Protein AF-A0A3S3L266-F1 (afdb_monomer_lite)

Foldseek 3Di:
DEEEAEADPDPVVSVVVVCLLVCLCCVALVQWFPDDDDYYHADLDDDFWDQYEHEHEADQDWDKFQLAAECVSIDGNVQAPDDPPSHRHSIYTYHYPCCPVDPVSSLLSSLSSNLNVCRNNQAAALQCDCCADVNHRVDDPCSDRGDHFAHRDLQASSYDDPRHNPPSGHDPRNSVRSCVVRNTHDPPPPPPPDDDDDDDDDDD

Secondary structure (DSSP, 8-state):
-EEEEEE-SSHHHHHHHHHHHHHHHHHTTGGGBS-----EEPPSSSS--EEEEEEEEEESS-EEE-SS-GGGGEE-SGGG-SPTTSS--SEEEEEETTTTSSHHHHHHHHHHHHHHHHHHTTBPPSTT-TTSTTSS-S-----TTPBP-SS--TT-TT--SSS----SS--HHHHHHHHHHH-BPP---------------S--

Structure (mmCIF, N/CA/C/O backbone):
data_AF-A0A3S3L266-F1
#
_entry.id   AF-A0A3S3L266-F1
#
loop_
_atom_site.group_PDB
_atom_site.id
_atom_site.type_symbol
_atom_site.label_atom_id
_atom_site.label_alt_id
_atom_site.label_comp_id
_atom_site.label_asym_id
_atom_site.label_entity_id
_atom_site.label_seq_id
_atom_site.pdbx_PDB_ins_code
_atom_site.Cartn_x
_atom_site.Cartn_y
_atom_site.Cartn_z
_atom_site.occupancy
_atom_site.B_iso_or_equiv
_atom_site.auth_seq_id
_atom_site.auth_comp_id
_atom_site.auth_asym_id
_atom_site.auth_atom_id
_atom_site.pdbx_PDB_model_num
ATOM 1 N N . MET A 1 1 ? -8.384 -7.756 4.230 1.00 94.88 1 MET A N 1
ATOM 2 C CA . MET A 1 1 ? -7.553 -6.890 5.093 1.00 94.88 1 MET A CA 1
ATOM 3 C C . MET A 1 1 ? -8.332 -6.580 6.356 1.00 94.88 1 MET A C 1
ATOM 5 O O . MET A 1 1 ? -9.551 -6.730 6.349 1.00 94.88 1 MET A O 1
ATOM 9 N N . CYS A 1 2 ? -7.666 -6.202 7.442 1.00 95.12 2 CYS A N 1
ATOM 10 C CA . CYS A 1 2 ? -8.387 -5.774 8.633 1.00 95.12 2 CYS A CA 1
ATOM 11 C C . CYS A 1 2 ? -7.655 -4.685 9.418 1.00 95.12 2 CYS A C 1
ATOM 13 O O . CYS A 1 2 ? -6.429 -4.595 9.357 1.00 95.12 2 CYS A O 1
ATOM 15 N N . TRP A 1 3 ? -8.412 -3.875 10.153 1.00 94.50 3 TRP A N 1
ATOM 16 C CA . TRP A 1 3 ? -7.896 -2.808 11.003 1.00 94.50 3 TRP A CA 1
ATOM 17 C C . TRP A 1 3 ? -7.495 -3.348 12.373 1.00 94.50 3 TRP A C 1
ATOM 19 O O . TRP A 1 3 ? -8.315 -3.963 13.056 1.00 94.50 3 TRP A O 1
ATOM 29 N N . HIS A 1 4 ? -6.236 -3.147 12.764 1.00 87.00 4 HIS A N 1
ATOM 30 C CA . HIS A 1 4 ? -5.701 -3.703 14.007 1.00 87.00 4 HIS A CA 1
ATOM 31 C C . HIS A 1 4 ? -5.434 -2.638 15.077 1.00 87.00 4 HIS A C 1
ATOM 33 O O . HIS A 1 4 ? -6.150 -2.581 16.072 1.00 87.00 4 HIS A O 1
ATOM 39 N N . VAL A 1 5 ? -4.417 -1.795 14.878 1.00 82.19 5 VAL A N 1
ATOM 40 C CA . VAL A 1 5 ? -4.063 -0.698 15.792 1.00 82.19 5 VAL A CA 1
ATOM 41 C C . VAL A 1 5 ? -4.286 0.614 15.063 1.00 82.19 5 VAL A C 1
ATOM 43 O O . VAL A 1 5 ? -3.680 0.854 14.020 1.00 82.19 5 VAL A O 1
ATOM 46 N N . LEU A 1 6 ? -5.163 1.445 15.619 1.00 84.31 6 LEU A N 1
ATOM 47 C CA . LEU A 1 6 ? -5.570 2.723 15.051 1.00 84.31 6 LEU A CA 1
ATOM 48 C C . LEU A 1 6 ? -5.343 3.813 16.101 1.00 84.31 6 LEU A C 1
ATOM 50 O O . LEU A 1 6 ? -6.025 3.845 17.124 1.00 84.31 6 LEU A O 1
ATOM 54 N N . GLN A 1 7 ? -4.358 4.677 15.874 1.00 90.50 7 GLN A N 1
ATOM 55 C CA . GLN A 1 7 ? -3.952 5.717 16.823 1.00 90.50 7 GLN A CA 1
ATOM 56 C C . GLN A 1 7 ? -4.123 7.089 16.183 1.00 90.50 7 GLN A C 1
ATOM 58 O O . GLN A 1 7 ? -3.227 7.559 15.490 1.00 90.50 7 GLN A O 1
ATOM 63 N N . PHE A 1 8 ? -5.282 7.710 16.393 1.00 92.62 8 PHE A N 1
ATOM 64 C CA . PHE A 1 8 ? -5.610 9.032 15.856 1.00 92.62 8 PHE A CA 1
ATOM 65 C C . PHE A 1 8 ? -6.218 9.924 16.939 1.00 92.62 8 PHE A C 1
ATOM 67 O O . PHE A 1 8 ? -6.835 9.400 17.871 1.00 92.62 8 PHE A O 1
ATOM 74 N N . PRO A 1 9 ? -6.083 11.258 16.819 1.00 89.88 9 PRO A N 1
ATOM 75 C CA . PRO A 1 9 ? -6.581 12.192 17.825 1.00 89.88 9 PRO A CA 1
ATOM 76 C C . PRO A 1 9 ? -8.109 12.189 17.884 1.00 89.88 9 PRO A C 1
ATOM 78 O O . PRO A 1 9 ? -8.695 12.331 18.957 1.00 89.88 9 PRO A O 1
ATOM 81 N N . THR A 1 10 ? -8.759 12.016 16.729 1.00 93.12 10 THR A N 1
ATOM 82 C CA . THR A 1 10 ? -10.216 12.023 16.606 1.00 93.12 10 THR A CA 1
ATOM 83 C C . THR A 1 10 ? -10.737 10.890 15.711 1.00 93.12 10 THR A C 1
ATOM 85 O O . THR A 1 10 ? -10.057 10.467 14.770 1.00 93.12 10 THR A O 1
ATOM 88 N N . PRO A 1 11 ? -11.985 10.424 15.926 1.00 94.81 11 PRO A N 1
ATOM 89 C CA . PRO A 1 11 ? -12.630 9.465 15.027 1.00 94.81 11 PRO A CA 1
ATOM 90 C C . PRO A 1 11 ? -12.775 9.969 13.583 1.00 94.81 11 PRO A C 1
ATOM 92 O O . PRO A 1 11 ? -12.723 9.173 12.651 1.00 94.81 11 PRO A O 1
ATOM 95 N N . ALA A 1 12 ? -12.948 11.279 13.381 1.00 93.75 12 ALA A N 1
ATOM 96 C CA . ALA A 1 12 ? -13.094 11.870 12.050 1.00 93.75 12 ALA A CA 1
ATOM 97 C C . ALA A 1 12 ? -11.784 11.811 11.244 1.00 93.75 12 ALA A C 1
ATOM 99 O O . ALA A 1 12 ? -11.790 11.455 10.062 1.00 93.75 12 ALA A O 1
ATOM 100 N N . GLU A 1 13 ? -10.650 12.103 11.885 1.00 91.62 13 GLU A N 1
ATOM 101 C CA . GLU A 1 13 ? -9.334 11.955 11.255 1.00 91.62 13 GLU A CA 1
ATOM 102 C C . GLU A 1 13 ? -9.034 10.490 10.947 1.00 91.62 13 GLU A C 1
ATOM 104 O O . GLU A 1 13 ? -8.571 10.186 9.849 1.00 91.62 13 GLU A O 1
ATOM 109 N N . LEU A 1 14 ? -9.379 9.577 11.864 1.00 94.19 14 LEU A N 1
ATOM 110 C CA . LEU A 1 14 ? -9.244 8.142 11.629 1.00 94.19 14 LEU A CA 1
ATOM 111 C C . LEU A 1 14 ? -10.047 7.682 10.406 1.00 94.19 14 LEU A C 1
ATOM 113 O O . LEU A 1 14 ? -9.506 6.999 9.540 1.00 94.19 14 LEU A O 1
ATOM 117 N N . GLN A 1 15 ? -11.317 8.077 10.302 1.00 95.12 15 GLN A N 1
ATOM 118 C CA . GLN A 1 15 ? -12.158 7.723 9.154 1.00 95.12 15 GLN A CA 1
ATOM 119 C C . GLN A 1 15 ? -11.584 8.269 7.845 1.00 95.12 15 GLN A C 1
ATOM 121 O O . GLN A 1 15 ? -11.576 7.568 6.835 1.00 95.12 15 GLN A O 1
ATOM 126 N N . THR A 1 16 ? -11.050 9.492 7.865 1.00 94.19 16 THR A N 1
ATOM 127 C CA . THR A 1 16 ? -10.405 10.097 6.691 1.00 94.19 16 THR A CA 1
ATOM 128 C C . THR A 1 16 ? -9.152 9.316 6.287 1.00 94.19 16 THR A C 1
ATOM 130 O O . THR A 1 16 ? -8.953 9.034 5.106 1.00 94.19 16 THR A O 1
ATOM 133 N N . ALA A 1 17 ? -8.330 8.910 7.256 1.00 94.56 17 ALA A N 1
ATOM 134 C CA . ALA A 1 17 ? -7.140 8.097 7.024 1.00 94.56 17 ALA A CA 1
ATOM 135 C C . ALA A 1 17 ? -7.488 6.704 6.469 1.00 94.56 17 ALA A C 1
ATOM 137 O O . ALA A 1 17 ? -6.902 6.267 5.477 1.00 94.56 17 ALA A O 1
ATOM 138 N N . GLN A 1 18 ? -8.485 6.028 7.050 1.00 96.56 18 GLN A N 1
ATOM 139 C CA . GLN A 1 18 ? -8.985 4.744 6.549 1.00 96.56 18 GLN A CA 1
ATOM 140 C C . GLN A 1 18 ? -9.526 4.874 5.120 1.00 96.56 18 GLN A C 1
ATOM 142 O O . GLN A 1 18 ? -9.219 4.036 4.270 1.00 96.56 18 GLN A O 1
ATOM 147 N N . ALA A 1 19 ? -10.289 5.933 4.830 1.00 96.19 19 ALA A N 1
ATOM 148 C CA . ALA A 1 19 ? -10.813 6.204 3.495 1.00 96.19 19 ALA A CA 1
ATOM 149 C C . ALA A 1 19 ? -9.686 6.440 2.479 1.00 96.19 19 ALA A C 1
ATOM 151 O O . ALA A 1 19 ? -9.735 5.890 1.381 1.00 96.19 19 ALA A O 1
ATOM 152 N N . LEU A 1 20 ? -8.644 7.194 2.842 1.00 95.56 20 LEU A N 1
ATOM 153 C CA . LEU A 1 20 ? -7.504 7.420 1.954 1.00 95.56 20 LEU A CA 1
ATOM 154 C C . LEU A 1 20 ? -6.769 6.111 1.639 1.00 95.56 20 LEU A C 1
ATOM 156 O O . LEU A 1 20 ? -6.522 5.824 0.469 1.00 95.56 20 LEU A O 1
ATOM 160 N N . VAL A 1 21 ? -6.459 5.299 2.654 1.00 96.81 21 VAL A N 1
ATOM 161 C CA . VAL A 1 21 ? -5.753 4.016 2.477 1.00 96.81 21 VAL A CA 1
ATOM 162 C C . VAL A 1 21 ? -6.574 3.045 1.631 1.00 96.81 21 VAL A C 1
ATOM 164 O O . VAL A 1 21 ? -6.083 2.528 0.628 1.00 96.81 21 VAL A O 1
ATOM 167 N N . THR A 1 22 ? -7.841 2.830 1.995 1.00 97.56 22 THR A N 1
ATOM 168 C CA . THR A 1 22 ? -8.741 1.912 1.276 1.00 97.56 22 THR A CA 1
ATOM 169 C C . THR A 1 22 ? -8.918 2.325 -0.178 1.00 97.56 22 THR A C 1
ATOM 171 O O . THR A 1 22 ? -8.776 1.486 -1.069 1.00 97.56 22 THR A O 1
ATOM 174 N N . ARG A 1 23 ? -9.179 3.613 -0.432 1.00 96.50 23 ARG A N 1
ATOM 175 C CA . ARG A 1 23 ? -9.363 4.152 -1.778 1.00 96.50 23 ARG A CA 1
ATOM 176 C C . ARG A 1 23 ? -8.097 4.026 -2.613 1.00 96.50 23 ARG A C 1
ATOM 178 O O . ARG A 1 23 ? -8.176 3.527 -3.725 1.00 96.50 23 ARG A O 1
ATOM 185 N N . THR A 1 24 ? -6.944 4.406 -2.070 1.00 96.94 24 THR A N 1
ATOM 186 C CA . THR A 1 24 ? -5.663 4.362 -2.796 1.00 96.94 24 THR A CA 1
ATOM 187 C C . THR A 1 24 ? -5.302 2.940 -3.216 1.00 96.94 24 THR A C 1
ATOM 189 O O . THR A 1 24 ? -4.949 2.707 -4.368 1.00 96.94 24 THR A O 1
ATOM 192 N N . ILE A 1 25 ? -5.466 1.967 -2.316 1.00 97.62 25 ILE A N 1
ATOM 193 C CA . ILE A 1 25 ? -5.231 0.549 -2.620 1.00 97.62 25 ILE A CA 1
ATOM 194 C C . ILE A 1 25 ? -6.228 0.034 -3.668 1.00 97.62 25 ILE A C 1
ATOM 196 O O . ILE A 1 25 ? -5.848 -0.682 -4.598 1.00 97.62 25 ILE A O 1
ATOM 200 N N . THR A 1 26 ? -7.506 0.393 -3.514 1.00 96.25 26 THR A N 1
ATOM 201 C CA . THR A 1 26 ? -8.585 -0.101 -4.379 1.00 96.25 26 THR A CA 1
ATOM 202 C C . THR A 1 26 ? -8.494 0.480 -5.784 1.00 96.25 26 THR A C 1
ATOM 204 O O . THR A 1 26 ? -8.554 -0.270 -6.751 1.00 96.25 26 THR A O 1
ATOM 207 N N . GLU A 1 27 ? -8.342 1.798 -5.909 1.00 95.12 27 GLU A N 1
ATOM 208 C CA . GLU A 1 27 ? -8.251 2.500 -7.193 1.00 95.12 27 GLU A CA 1
ATOM 209 C C . GLU A 1 27 ? -6.892 2.288 -7.869 1.00 95.12 27 GLU A C 1
ATOM 211 O O . GLU A 1 27 ? -6.830 2.251 -9.095 1.00 95.12 27 GLU A O 1
ATOM 216 N N . GLY A 1 28 ? -5.824 2.094 -7.091 1.00 95.94 28 GLY A N 1
ATOM 217 C CA . GLY A 1 28 ? -4.495 1.758 -7.588 1.00 95.94 28 GLY A CA 1
ATOM 218 C C . GLY A 1 28 ? -4.376 0.284 -7.963 1.00 95.94 28 GLY A C 1
ATOM 219 O O . GLY A 1 28 ? -4.959 -0.176 -8.941 1.00 95.94 28 GLY A O 1
ATOM 220 N N . TRP A 1 29 ? -3.597 -0.469 -7.187 1.00 96.50 29 TRP A N 1
ATOM 221 C CA . TRP A 1 29 ? -3.236 -1.846 -7.517 1.00 96.50 29 TRP A CA 1
ATOM 222 C C . TRP A 1 29 ? -4.436 -2.763 -7.789 1.00 96.50 29 TRP A C 1
ATOM 224 O O . TRP A 1 29 ? -4.446 -3.475 -8.794 1.00 96.50 29 TRP A O 1
ATOM 234 N N . LEU A 1 30 ? -5.456 -2.761 -6.921 1.00 96.31 30 LEU A N 1
ATOM 235 C CA . LEU A 1 30 ? -6.531 -3.758 -7.005 1.00 96.31 30 LEU A CA 1
ATOM 236 C C . LEU A 1 30 ? -7.454 -3.545 -8.210 1.00 96.31 30 LEU A C 1
ATOM 238 O O . LEU A 1 30 ? -7.925 -4.529 -8.782 1.00 96.31 30 LEU A O 1
ATOM 242 N N . SER A 1 31 ? -7.671 -2.304 -8.658 1.00 95.69 31 SER A N 1
ATOM 243 C CA . SER A 1 31 ? -8.500 -2.009 -9.839 1.00 95.69 31 SER A CA 1
ATOM 244 C C . SER A 1 31 ? -7.953 -2.647 -11.124 1.00 95.69 31 SER A C 1
ATOM 246 O O . SER A 1 31 ? -8.688 -2.841 -12.092 1.00 95.69 31 SER A O 1
ATOM 248 N N . LEU A 1 32 ? -6.673 -3.025 -11.132 1.00 95.56 32 LEU A N 1
ATOM 249 C CA . LEU A 1 32 ? -5.960 -3.509 -12.309 1.00 95.56 32 LEU A CA 1
ATOM 250 C C . LEU A 1 32 ? -5.887 -5.037 -12.413 1.00 95.56 32 LEU A C 1
ATOM 252 O O . LEU A 1 32 ? -5.536 -5.538 -13.491 1.00 95.56 32 LEU A O 1
ATOM 256 N N . ILE A 1 33 ? -6.225 -5.762 -11.340 1.00 94.81 33 ILE A N 1
ATOM 257 C CA . ILE A 1 33 ? -6.033 -7.215 -11.205 1.00 94.81 33 ILE A CA 1
ATOM 258 C C . ILE A 1 33 ? -7.271 -7.967 -10.733 1.00 94.81 33 ILE A C 1
ATOM 260 O O . ILE A 1 33 ? -8.213 -7.389 -10.190 1.00 94.81 33 ILE A O 1
ATOM 264 N N . ASN A 1 34 ? -7.242 -9.286 -10.924 1.00 92.31 34 ASN A N 1
ATOM 265 C CA . ASN A 1 34 ? -8.261 -10.215 -10.445 1.00 92.31 34 ASN A CA 1
ATOM 266 C C . ASN A 1 34 ? -8.080 -10.571 -8.956 1.00 92.31 34 ASN A C 1
ATOM 268 O O . ASN A 1 34 ? -7.994 -11.741 -8.581 1.00 92.31 34 ASN A O 1
ATOM 272 N N . LEU A 1 35 ? -7.969 -9.552 -8.109 1.00 91.94 35 LEU A N 1
ATOM 273 C CA . LEU A 1 35 ? -7.884 -9.695 -6.663 1.00 91.94 35 LEU A CA 1
ATOM 274 C C . LEU A 1 35 ? -8.727 -8.601 -6.017 1.00 91.94 35 LEU A C 1
ATOM 276 O O . LEU A 1 35 ? -8.607 -7.427 -6.369 1.00 91.94 35 LEU A O 1
ATOM 280 N N . ASP A 1 36 ? -9.542 -8.990 -5.045 1.00 90.50 36 ASP A N 1
ATOM 281 C CA . ASP A 1 36 ? -10.342 -8.066 -4.255 1.00 90.50 36 ASP A CA 1
ATOM 282 C C . ASP A 1 36 ? -9.900 -8.099 -2.791 1.00 90.50 36 ASP A C 1
ATOM 284 O O . ASP A 1 36 ? -9.517 -9.139 -2.248 1.00 90.50 36 ASP A O 1
ATOM 288 N N . ALA A 1 37 ? -9.981 -6.942 -2.136 1.00 92.62 37 ALA A N 1
ATOM 289 C CA . ALA A 1 37 ? -9.756 -6.812 -0.707 1.00 92.62 37 ALA A CA 1
ATOM 290 C C . ALA A 1 37 ? -11.055 -6.405 -0.015 1.00 92.62 37 ALA A C 1
ATOM 292 O O . ALA A 1 37 ? -11.666 -5.390 -0.336 1.00 92.62 37 ALA A O 1
ATOM 293 N N . THR A 1 38 ? -11.447 -7.180 0.990 1.00 94.00 38 THR A N 1
ATOM 294 C CA . THR A 1 38 ? -12.474 -6.781 1.953 1.00 94.00 38 THR A CA 1
ATOM 295 C C . THR A 1 38 ? -11.822 -6.129 3.169 1.00 94.00 38 THR A C 1
ATOM 297 O O . THR A 1 38 ? -10.676 -6.441 3.507 1.00 94.00 38 THR A O 1
ATOM 300 N N . TRP A 1 39 ? -12.547 -5.230 3.831 1.00 95.56 39 TRP A N 1
ATOM 301 C CA . TRP A 1 39 ? -12.080 -4.502 5.010 1.00 95.56 39 TRP A CA 1
ATOM 302 C C . TRP A 1 39 ? -13.029 -4.738 6.180 1.00 95.56 39 TRP A C 1
ATOM 304 O O . TRP A 1 39 ? -14.244 -4.681 6.024 1.00 95.56 39 TRP A O 1
ATOM 314 N N . THR A 1 40 ? -12.460 -5.024 7.344 1.00 94.88 40 THR A N 1
ATOM 315 C CA . THR A 1 40 ? -13.180 -5.297 8.594 1.00 94.88 40 THR A CA 1
ATOM 316 C C . THR A 1 40 ? -12.287 -4.926 9.772 1.00 94.88 40 THR A C 1
ATOM 318 O O . THR A 1 40 ? -11.082 -4.743 9.598 1.00 94.88 40 THR A O 1
ATOM 321 N N . ASP A 1 41 ? -12.830 -4.870 10.980 1.00 94.00 41 ASP A N 1
ATOM 322 C CA . ASP A 1 41 ? -11.999 -4.887 12.182 1.00 94.00 41 ASP A CA 1
ATOM 323 C C . ASP A 1 41 ? -11.332 -6.255 12.337 1.00 94.00 41 ASP A C 1
ATOM 325 O O . ASP A 1 41 ? -11.911 -7.291 11.988 1.00 94.00 41 ASP A O 1
ATOM 329 N N . CYS A 1 42 ? -10.081 -6.268 12.800 1.00 92.06 42 CYS A N 1
ATOM 330 C CA . CYS A 1 42 ? -9.346 -7.515 12.933 1.00 92.06 42 CYS A CA 1
ATOM 331 C C . CYS A 1 42 ? -9.940 -8.408 14.024 1.00 92.06 42 CYS A C 1
ATOM 333 O O . CYS A 1 42 ? -10.210 -7.929 15.128 1.00 92.06 42 CYS A O 1
ATOM 335 N N . PRO A 1 43 ? -10.049 -9.727 13.778 1.00 92.38 43 PRO A N 1
ATOM 336 C CA . PRO A 1 43 ? -10.443 -10.649 14.825 1.00 92.38 43 PRO A CA 1
ATOM 337 C C . PRO A 1 43 ? -9.386 -10.662 15.935 1.00 92.38 43 PRO A C 1
ATOM 339 O O . PRO A 1 43 ? -8.173 -10.617 15.672 1.00 92.38 43 PRO A O 1
ATOM 342 N N . THR A 1 44 ? -9.869 -10.736 17.173 1.00 90.56 44 THR A N 1
ATOM 343 C CA . THR A 1 44 ? -9.065 -10.807 18.402 1.00 90.56 44 THR A CA 1
ATOM 344 C C . THR A 1 44 ? -8.749 -12.244 18.823 1.00 90.56 44 THR A C 1
ATOM 346 O O . THR A 1 44 ? -7.971 -12.454 19.748 1.00 90.56 44 THR A O 1
ATOM 349 N N . SER A 1 45 ? -9.307 -13.242 18.134 1.00 92.19 45 SER A N 1
ATOM 350 C CA . SER A 1 45 ? -9.039 -14.667 18.346 1.00 92.19 45 SER A CA 1
ATOM 351 C C . SER A 1 45 ? -9.228 -15.474 17.054 1.00 92.19 45 SER A C 1
ATOM 353 O O . SER A 1 45 ? -9.737 -14.962 16.054 1.00 92.19 45 SER A O 1
ATOM 355 N N . GLY A 1 46 ? -8.805 -16.740 17.077 1.00 92.00 46 GLY A N 1
ATOM 356 C CA . GLY A 1 46 ? -8.941 -17.676 15.961 1.00 92.00 46 GLY A CA 1
ATOM 357 C C . GLY A 1 46 ? -7.799 -17.633 14.941 1.00 92.00 46 GLY A C 1
ATOM 358 O O . GLY A 1 46 ? -6.887 -16.805 15.011 1.00 92.00 46 GLY A O 1
ATOM 359 N N . ASP A 1 47 ? -7.891 -18.548 13.975 1.00 93.94 47 ASP A N 1
ATOM 360 C CA . ASP A 1 47 ? -6.804 -18.874 13.040 1.00 93.94 47 ASP A CA 1
ATOM 361 C C . ASP A 1 47 ? -6.956 -18.207 11.665 1.00 93.94 47 ASP A C 1
ATOM 363 O O . ASP A 1 47 ? -6.165 -18.448 10.750 1.00 93.94 47 ASP A O 1
ATOM 367 N N . ALA A 1 48 ? -7.969 -17.353 11.500 1.00 92.94 48 ALA A N 1
ATOM 368 C CA . ALA A 1 48 ? -8.141 -16.577 10.281 1.00 92.94 48 ALA A CA 1
ATOM 369 C C . ALA A 1 48 ? -6.944 -15.636 10.093 1.00 92.94 48 ALA A C 1
ATOM 371 O O . ALA A 1 48 ? -6.592 -14.851 10.981 1.00 92.94 48 ALA A O 1
ATOM 372 N N . ARG A 1 49 ? -6.311 -15.722 8.921 1.00 93.69 49 ARG A N 1
ATOM 373 C CA . ARG A 1 49 ? -5.149 -14.905 8.583 1.00 93.69 49 ARG A CA 1
ATOM 374 C C . ARG A 1 49 ? -5.558 -13.707 7.745 1.00 93.69 49 ARG A C 1
ATOM 376 O O . ARG A 1 49 ? -6.259 -13.842 6.746 1.00 93.69 49 ARG A O 1
ATOM 383 N N . HIS A 1 50 ? -5.065 -12.539 8.129 1.00 95.00 50 HIS A N 1
ATOM 384 C CA . HIS A 1 50 ? -5.336 -11.287 7.437 1.00 95.00 50 HIS A CA 1
ATOM 385 C C . HIS A 1 50 ? -4.045 -10.502 7.231 1.00 95.00 50 HIS A C 1
ATOM 387 O O . HIS A 1 50 ? -3.112 -10.608 8.029 1.00 95.00 50 HIS A O 1
ATOM 393 N N . VAL A 1 51 ? -4.028 -9.650 6.205 1.00 95.50 51 VAL A N 1
ATOM 394 C CA . VAL A 1 51 ? -3.154 -8.474 6.216 1.00 95.50 51 VAL A CA 1
ATOM 395 C C . VAL A 1 51 ? -3.729 -7.526 7.262 1.00 95.50 51 VAL A C 1
ATOM 397 O O . VAL A 1 51 ? -4.827 -6.985 7.076 1.00 95.50 51 VAL A O 1
ATOM 400 N N . ARG A 1 52 ? -3.027 -7.406 8.388 1.00 93.81 52 ARG A N 1
ATOM 401 C CA . ARG A 1 52 ? -3.411 -6.558 9.517 1.00 93.81 52 ARG A CA 1
ATOM 402 C C . ARG A 1 52 ? -2.783 -5.187 9.344 1.00 93.81 52 ARG A C 1
ATOM 404 O O . ARG A 1 52 ? -1.558 -5.072 9.296 1.00 93.81 52 ARG A O 1
ATOM 411 N N . VAL A 1 53 ? -3.640 -4.182 9.225 1.00 94.56 53 VAL A N 1
ATOM 412 C CA . VAL A 1 53 ? -3.262 -2.808 8.913 1.00 94.56 53 VAL A CA 1
ATOM 413 C C . VAL A 1 53 ? -3.233 -1.982 10.188 1.00 94.56 53 VAL A C 1
ATOM 415 O O . VAL A 1 53 ? -4.203 -1.969 10.954 1.00 94.56 53 VAL A O 1
ATOM 418 N N . LEU A 1 54 ? -2.110 -1.306 10.405 1.00 93.06 54 LEU A N 1
ATOM 419 C CA . LEU A 1 54 ? -1.902 -0.378 11.505 1.00 93.06 54 LEU A CA 1
ATOM 420 C C . LEU A 1 54 ? -1.807 1.038 10.947 1.00 93.06 54 LEU A C 1
ATOM 422 O O . LEU A 1 54 ? -1.017 1.298 10.042 1.00 93.06 54 LEU A O 1
ATOM 426 N N . LEU A 1 55 ? -2.588 1.952 11.512 1.00 93.75 55 LEU A N 1
ATOM 427 C CA . LEU A 1 55 ? -2.538 3.369 11.174 1.00 93.75 55 LEU A CA 1
ATOM 428 C C . LEU A 1 55 ? -2.220 4.159 12.445 1.00 93.75 55 LEU A C 1
ATOM 430 O O . LEU A 1 55 ? -2.885 3.971 13.468 1.00 93.75 55 LEU A O 1
ATOM 434 N N . ARG A 1 56 ? -1.249 5.071 12.390 1.00 92.31 56 ARG A N 1
ATOM 435 C CA . ARG A 1 56 ? -0.962 5.973 13.513 1.00 92.31 56 ARG A CA 1
ATOM 436 C C . ARG A 1 56 ? -0.669 7.390 13.052 1.00 92.31 56 ARG A C 1
ATOM 438 O O . ARG A 1 56 ? -0.010 7.582 12.038 1.00 92.31 56 ARG A O 1
ATOM 445 N N . SER A 1 57 ? -1.129 8.372 13.809 1.00 92.69 57 SER A N 1
ATOM 446 C CA . SER A 1 57 ? -0.825 9.787 13.609 1.00 92.69 57 SER A CA 1
ATOM 447 C C . SER A 1 57 ? 0.290 10.265 14.533 1.00 92.69 57 SER A C 1
ATOM 449 O O . SER A 1 57 ? 0.418 9.763 15.649 1.00 92.69 57 SER A O 1
ATOM 451 N N . GLY A 1 58 ? 0.995 11.317 14.122 1.00 88.69 58 GLY A N 1
ATOM 452 C CA . GLY A 1 58 ? 1.985 12.008 14.952 1.00 88.69 58 GLY A CA 1
ATOM 453 C C . GLY A 1 58 ? 3.432 11.638 14.638 1.00 88.69 58 GLY A C 1
ATOM 454 O O . GLY A 1 58 ? 4.332 12.070 15.356 1.00 88.69 58 GLY A O 1
ATOM 455 N N . ASP A 1 59 ? 3.671 10.877 13.568 1.00 89.94 59 ASP A N 1
ATOM 456 C CA . ASP A 1 59 ? 5.025 10.626 13.081 1.00 89.94 59 ASP A CA 1
ATOM 457 C C . ASP A 1 59 ? 5.647 11.951 12.596 1.00 89.94 59 ASP A C 1
ATOM 459 O O . ASP A 1 59 ? 4.966 12.821 12.057 1.00 89.94 59 ASP A O 1
ATOM 463 N N . ALA A 1 60 ? 6.951 12.146 12.802 1.00 88.50 60 ALA A N 1
ATOM 464 C CA . ALA A 1 60 ? 7.612 13.386 12.378 1.00 88.50 60 ALA A CA 1
ATOM 465 C C . ALA A 1 60 ? 7.643 13.536 10.846 1.00 88.50 60 ALA A C 1
ATOM 467 O O . ALA A 1 60 ? 7.643 14.651 10.335 1.00 88.50 60 ALA A O 1
ATOM 468 N N . ASN A 1 61 ? 7.649 12.406 10.134 1.00 88.56 61 ASN A N 1
ATOM 469 C CA . ASN A 1 61 ? 7.666 12.299 8.681 1.00 88.56 61 ASN A CA 1
ATOM 470 C C . ASN A 1 61 ? 6.707 11.186 8.239 1.00 88.56 61 ASN A C 1
ATOM 472 O O . ASN A 1 61 ? 6.258 10.383 9.058 1.00 88.56 61 ASN A O 1
ATOM 476 N N . TYR A 1 62 ? 6.437 11.109 6.938 1.00 88.38 62 TYR A N 1
ATOM 477 C CA . TYR A 1 62 ? 5.772 9.951 6.347 1.00 88.38 62 TYR A CA 1
ATOM 478 C C . TYR A 1 62 ? 6.550 8.669 6.647 1.00 88.38 62 TYR A C 1
ATOM 480 O O . TYR A 1 62 ? 7.771 8.635 6.495 1.00 88.38 62 TYR A O 1
ATOM 488 N N . ASN A 1 63 ? 5.842 7.631 7.085 1.00 88.75 63 ASN A N 1
ATOM 489 C CA . ASN A 1 63 ? 6.455 6.369 7.471 1.00 88.75 63 ASN A CA 1
ATOM 490 C C . ASN A 1 63 ? 5.592 5.199 6.999 1.00 88.75 63 ASN A C 1
ATOM 492 O O . ASN A 1 63 ? 4.468 5.026 7.465 1.00 88.75 63 ASN A O 1
ATOM 496 N N . GLY A 1 64 ? 6.101 4.432 6.046 1.00 91.06 64 GLY A N 1
ATOM 497 C CA . GLY A 1 64 ? 5.490 3.204 5.560 1.00 91.06 64 GLY A CA 1
ATOM 498 C C . GLY A 1 64 ? 6.311 2.030 6.059 1.00 91.06 64 GLY A C 1
ATOM 499 O O . GLY A 1 64 ? 7.529 2.138 6.206 1.00 91.06 64 GLY A O 1
ATOM 500 N N . THR A 1 65 ? 5.663 0.926 6.418 1.00 89.81 65 THR A N 1
ATOM 501 C CA . THR A 1 65 ? 6.415 -0.294 6.709 1.00 89.81 65 THR A CA 1
ATOM 502 C C . THR A 1 65 ? 5.618 -1.550 6.396 1.00 89.81 65 THR A C 1
ATOM 504 O O . THR A 1 65 ? 4.569 -1.810 6.996 1.00 89.81 65 THR A O 1
ATOM 507 N N . THR A 1 66 ? 6.228 -2.398 5.575 1.00 91.88 66 THR A N 1
ATOM 508 C CA . THR A 1 66 ? 5.832 -3.779 5.318 1.00 91.88 66 THR A CA 1
ATOM 509 C C . THR A 1 66 ? 7.061 -4.665 5.483 1.00 91.88 66 THR A C 1
ATOM 511 O O . THR A 1 66 ? 7.914 -4.722 4.613 1.00 91.88 66 THR A O 1
ATOM 514 N N . LEU A 1 67 ? 7.200 -5.363 6.615 1.00 86.06 67 LEU A N 1
ATOM 515 C CA . LEU A 1 67 ?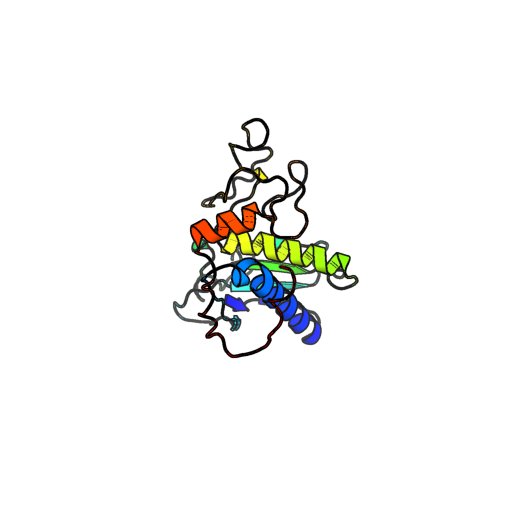 8.448 -6.089 6.931 1.00 86.06 67 LEU A CA 1
ATOM 516 C C . LEU A 1 67 ? 8.571 -7.463 6.270 1.00 86.06 67 LEU A C 1
ATOM 518 O O . LEU A 1 67 ? 9.615 -8.110 6.357 1.00 86.06 67 LEU A O 1
ATOM 522 N N . ARG A 1 68 ? 7.487 -7.962 5.681 1.00 88.75 68 ARG A N 1
ATOM 523 C CA . ARG A 1 68 ? 7.454 -9.262 5.017 1.00 88.75 68 ARG A CA 1
ATOM 524 C C . ARG A 1 68 ? 6.577 -9.152 3.783 1.00 88.75 68 ARG A C 1
ATOM 526 O O . ARG A 1 68 ? 5.475 -8.641 3.924 1.00 88.75 68 ARG A O 1
ATOM 533 N N . PRO A 1 69 ? 7.004 -9.644 2.617 1.00 92.38 69 PRO A N 1
ATOM 534 C CA . PRO A 1 69 ? 6.237 -9.473 1.394 1.00 92.38 69 PRO A CA 1
ATOM 535 C C . PRO A 1 69 ? 5.196 -10.583 1.179 1.00 92.38 69 PRO A C 1
ATOM 537 O O . PRO A 1 69 ? 5.286 -11.687 1.729 1.00 92.38 69 PRO A O 1
ATOM 540 N N . GLY A 1 70 ? 4.206 -10.308 0.332 1.00 93.56 70 GLY A N 1
ATOM 541 C CA . GLY A 1 70 ? 3.289 -11.316 -0.201 1.00 93.56 70 GLY A CA 1
ATOM 542 C C . GLY A 1 70 ? 2.498 -12.029 0.894 1.00 93.56 70 GLY A C 1
ATOM 543 O O . GLY A 1 70 ? 2.037 -11.423 1.861 1.00 93.56 70 GLY A O 1
ATOM 544 N N . THR A 1 71 ? 2.373 -13.354 0.800 1.00 92.94 71 THR A N 1
ATOM 545 C CA . THR A 1 71 ? 1.635 -14.154 1.794 1.00 92.94 71 THR A CA 1
ATOM 546 C C . THR A 1 71 ? 2.268 -14.148 3.187 1.00 92.94 71 THR A C 1
ATOM 548 O O . THR A 1 71 ? 1.594 -14.516 4.146 1.00 92.94 71 THR A O 1
ATOM 551 N N . LEU A 1 72 ? 3.531 -13.728 3.332 1.00 91.81 72 LEU A N 1
ATOM 552 C CA . LEU A 1 72 ? 4.185 -13.599 4.639 1.00 91.81 72 LEU A CA 1
ATOM 553 C C . LEU A 1 72 ? 3.686 -12.379 5.436 1.00 91.81 72 LEU A C 1
ATOM 555 O O . LEU A 1 72 ? 3.953 -12.299 6.636 1.00 91.81 72 LEU A O 1
ATOM 559 N N . THR A 1 73 ? 2.934 -11.467 4.806 1.00 92.69 73 THR A N 1
ATOM 560 C CA . THR A 1 73 ? 2.184 -10.407 5.509 1.00 92.69 73 THR A CA 1
ATOM 561 C C . THR A 1 73 ? 1.011 -10.947 6.327 1.00 92.69 73 THR A C 1
ATOM 563 O O . THR A 1 73 ? 0.562 -10.306 7.285 1.00 92.69 73 THR A O 1
ATOM 566 N N . LEU A 1 74 ? 0.479 -12.114 5.946 1.00 93.38 74 LEU A N 1
ATOM 567 C CA . LEU A 1 74 ? -0.720 -12.687 6.538 1.00 93.38 74 LEU A CA 1
ATOM 568 C C . LEU A 1 74 ? -0.441 -13.197 7.947 1.00 93.38 74 LEU A C 1
ATOM 570 O O . LEU A 1 74 ? 0.546 -13.885 8.195 1.00 93.38 74 LEU A O 1
ATOM 574 N N . SER A 1 75 ? -1.352 -12.896 8.868 1.00 92.56 75 SER A N 1
ATOM 575 C CA . SER A 1 75 ? -1.194 -13.273 10.272 1.00 92.56 75 SER A CA 1
ATOM 576 C C . SER A 1 75 ? -2.523 -13.461 10.996 1.00 92.56 75 SER A C 1
ATOM 578 O O . SER A 1 75 ? -3.524 -12.792 10.709 1.00 92.56 75 SER A O 1
ATOM 580 N N . THR A 1 76 ? -2.517 -14.400 11.933 1.00 91.94 76 THR A N 1
ATOM 581 C CA . THR A 1 76 ? -3.607 -14.722 12.860 1.00 91.94 76 THR A CA 1
ATOM 582 C C . THR A 1 76 ? -3.730 -13.676 13.967 1.00 91.94 76 THR A C 1
ATOM 584 O O . THR A 1 76 ? -2.919 -12.755 14.069 1.00 91.94 76 THR A O 1
ATOM 587 N N . ALA A 1 77 ? -4.761 -13.801 14.807 1.00 89.25 77 ALA A N 1
ATOM 588 C CA . ALA A 1 77 ? -4.895 -12.955 15.991 1.00 89.25 77 ALA A CA 1
ATOM 589 C C . ALA A 1 77 ? -3.769 -13.191 17.000 1.00 89.25 77 ALA A C 1
ATOM 591 O O . ALA A 1 77 ? -3.232 -12.234 17.548 1.00 89.25 77 ALA A O 1
ATOM 592 N N . ALA A 1 78 ? -3.376 -14.451 17.199 1.00 87.25 78 ALA A N 1
ATOM 593 C CA . ALA A 1 78 ? -2.392 -14.823 18.207 1.00 87.25 78 ALA A CA 1
ATOM 594 C C . ALA A 1 78 ? -0.972 -14.344 17.873 1.00 87.25 78 ALA A C 1
ATOM 596 O O . ALA A 1 78 ? -0.241 -13.917 18.764 1.00 87.25 78 ALA A O 1
ATOM 597 N N . GLU A 1 79 ? -0.599 -14.360 16.592 1.00 85.81 79 GLU A N 1
ATOM 598 C CA . GLU A 1 79 ? 0.713 -13.894 16.117 1.00 85.81 79 GLU A CA 1
ATOM 599 C C . GLU A 1 79 ? 0.914 -12.379 16.302 1.00 85.81 79 GLU A C 1
ATOM 601 O O . GLU A 1 79 ? 2.028 -11.888 16.146 1.00 85.81 79 GLU A O 1
ATOM 606 N N . ARG A 1 80 ? -0.160 -11.639 16.608 1.00 78.50 80 ARG A N 1
ATOM 607 C CA . ARG A 1 80 ? -0.263 -10.178 16.470 1.00 78.50 80 ARG A CA 1
ATOM 608 C C . ARG A 1 80 ? -0.807 -9.505 17.727 1.00 78.50 80 ARG A C 1
ATOM 610 O O . ARG A 1 80 ? -1.563 -8.544 17.678 1.00 78.50 80 ARG A O 1
ATOM 617 N N . MET A 1 81 ? -0.505 -10.103 18.878 1.00 70.94 81 MET A N 1
ATOM 618 C CA . MET A 1 81 ? -0.887 -9.578 20.193 1.00 70.94 81 MET A CA 1
ATOM 619 C C . MET A 1 81 ? 0.209 -8.711 20.830 1.00 70.94 81 MET A C 1
ATOM 621 O O . MET A 1 81 ? 0.015 -8.209 21.935 1.00 70.94 81 MET A O 1
ATOM 625 N N . GLN A 1 82 ? 1.373 -8.564 20.188 1.00 68.06 82 GLN A N 1
ATOM 626 C CA . GLN A 1 82 ? 2.502 -7.811 20.738 1.00 68.06 82 GLN A CA 1
ATOM 627 C C . GLN A 1 82 ? 2.527 -6.380 20.176 1.00 68.06 82 GLN A C 1
ATOM 629 O O . GLN A 1 82 ? 2.111 -6.156 19.046 1.00 68.06 82 GLN A O 1
ATOM 634 N N . PRO A 1 83 ? 3.005 -5.376 20.924 1.00 62.09 83 PRO A N 1
ATOM 635 C CA . PRO A 1 83 ? 3.250 -4.058 20.352 1.00 62.09 83 PRO A CA 1
ATOM 636 C C . PRO A 1 83 ? 4.490 -4.083 19.432 1.00 62.09 83 PRO A C 1
ATOM 638 O O . PRO A 1 83 ? 5.427 -4.855 19.678 1.00 62.09 83 PRO A O 1
ATOM 641 N N . PRO A 1 84 ? 4.560 -3.213 18.403 1.00 57.72 84 PRO A N 1
ATOM 642 C CA . PRO A 1 84 ? 5.808 -2.955 17.686 1.00 57.72 84 PRO A CA 1
ATOM 643 C C . PRO A 1 84 ? 6.953 -2.626 18.671 1.00 57.72 84 PRO A C 1
ATOM 645 O O . PRO A 1 84 ? 6.702 -1.961 19.679 1.00 57.72 84 PRO A O 1
ATOM 648 N N . PRO A 1 85 ? 8.202 -3.062 18.421 1.00 58.94 85 PRO A N 1
ATOM 649 C CA . PRO A 1 85 ? 8.694 -3.678 17.185 1.00 58.94 85 PRO A CA 1
ATOM 650 C C . PRO A 1 85 ? 8.518 -5.205 17.112 1.00 58.94 85 PRO A C 1
ATOM 652 O O . PRO A 1 85 ? 8.801 -5.792 16.074 1.00 58.94 85 PRO A O 1
ATOM 655 N N . ASN A 1 86 ? 8.055 -5.856 18.185 1.00 66.62 86 ASN A N 1
ATOM 656 C CA . ASN A 1 86 ? 7.967 -7.323 18.260 1.00 66.62 86 ASN A CA 1
ATOM 657 C C . ASN A 1 86 ? 6.858 -7.908 17.376 1.00 66.62 86 ASN A C 1
ATOM 659 O O . ASN A 1 86 ? 6.823 -9.114 17.140 1.00 66.62 86 ASN A O 1
ATOM 663 N N . ASP A 1 87 ? 5.967 -7.046 16.896 1.00 67.44 87 ASP A N 1
ATOM 664 C CA . ASP A 1 87 ? 4.898 -7.381 15.979 1.00 67.44 87 ASP A CA 1
ATOM 665 C C . ASP A 1 87 ? 5.130 -6.712 14.606 1.00 67.44 87 ASP A C 1
ATOM 667 O O . ASP A 1 87 ? 4.831 -5.525 14.438 1.00 67.44 87 ASP A O 1
ATOM 671 N N . PRO A 1 88 ? 5.713 -7.426 13.623 1.00 67.62 88 PRO A N 1
ATOM 672 C CA . PRO A 1 88 ? 6.164 -6.820 12.374 1.00 67.62 88 PRO A CA 1
ATOM 673 C C . PRO A 1 88 ? 4.979 -6.526 11.453 1.00 67.62 88 PRO A C 1
ATOM 675 O O . PRO A 1 88 ? 4.470 -7.481 10.878 1.00 67.62 88 PRO A O 1
ATOM 678 N N . PRO A 1 89 ? 4.478 -5.286 11.296 1.00 71.94 89 PRO A N 1
ATOM 679 C CA . PRO A 1 89 ? 3.156 -4.981 10.724 1.00 71.94 89 PRO A CA 1
ATOM 680 C C . PRO A 1 89 ? 2.894 -5.663 9.375 1.00 71.94 89 PRO A C 1
ATOM 682 O O . PRO A 1 89 ? 3.808 -5.841 8.574 1.00 71.94 89 PRO A O 1
ATOM 685 N N . GLY A 1 90 ? 1.640 -6.069 9.135 1.00 88.81 90 GLY A N 1
ATOM 686 C CA . GLY A 1 90 ? 1.233 -6.548 7.811 1.00 88.81 90 GLY A CA 1
ATOM 687 C C . GLY A 1 90 ? 1.293 -5.407 6.797 1.00 88.81 90 GLY A C 1
ATOM 688 O O . GLY A 1 90 ? 1.837 -5.580 5.719 1.00 88.81 90 GLY A O 1
ATOM 689 N N . LEU A 1 91 ? 0.770 -4.246 7.199 1.00 94.31 91 LEU A N 1
ATOM 690 C CA . LEU A 1 91 ? 0.952 -2.945 6.559 1.00 94.31 91 LEU A CA 1
ATOM 691 C C . LEU A 1 91 ? 0.870 -1.872 7.654 1.00 94.31 91 LEU A C 1
ATOM 693 O O . LEU A 1 91 ? -0.136 -1.813 8.366 1.00 94.31 91 LEU A O 1
ATOM 697 N N . LEU A 1 92 ? 1.898 -1.042 7.810 1.00 93.44 92 LEU A N 1
ATOM 698 C CA . LEU A 1 92 ? 1.877 0.111 8.713 1.00 93.44 92 LEU A CA 1
ATOM 699 C C . LEU A 1 92 ? 1.964 1.404 7.923 1.00 93.44 92 LEU A C 1
ATOM 701 O O . LEU A 1 92 ? 2.843 1.557 7.083 1.00 93.44 92 LEU A O 1
ATOM 705 N N . MET A 1 93 ? 1.093 2.346 8.280 1.00 94.69 93 MET A N 1
ATOM 706 C CA . MET A 1 93 ? 1.119 3.709 7.769 1.00 94.69 93 MET A CA 1
ATOM 707 C C . MET A 1 93 ? 1.170 4.705 8.937 1.00 94.69 93 MET A C 1
ATOM 709 O O . MET A 1 93 ? 0.236 4.800 9.741 1.00 94.69 93 MET A O 1
ATOM 713 N N . GLY A 1 94 ? 2.277 5.433 9.033 1.00 93.69 94 GLY A N 1
ATOM 714 C CA . GLY A 1 94 ? 2.527 6.535 9.954 1.00 93.69 94 GLY A CA 1
ATOM 715 C C . GLY A 1 94 ? 2.273 7.879 9.275 1.00 93.69 94 GLY A C 1
ATOM 716 O O . GLY A 1 94 ? 2.878 8.207 8.252 1.00 93.69 94 GLY A O 1
ATOM 717 N N . PHE A 1 95 ? 1.352 8.645 9.851 1.00 93.69 95 PHE A N 1
ATOM 718 C CA . PHE A 1 95 ? 0.828 9.890 9.308 1.00 93.69 95 PHE A CA 1
ATOM 719 C C . PHE A 1 95 ? 1.468 11.080 10.037 1.00 93.69 95 PHE A C 1
ATOM 721 O O . PHE A 1 95 ? 1.220 11.254 11.240 1.00 93.69 95 PHE A O 1
ATOM 728 N N . PRO A 1 96 ? 2.249 11.931 9.349 1.00 92.75 96 PRO A N 1
ATOM 729 C CA . PRO A 1 96 ? 2.710 13.188 9.920 1.00 92.75 96 PRO A CA 1
ATOM 730 C C . PRO A 1 96 ? 1.585 14.209 9.973 1.00 92.75 96 PRO A C 1
ATOM 732 O O . PRO A 1 96 ? 0.658 14.131 9.183 1.00 92.75 96 PRO A O 1
ATOM 735 N N . ALA A 1 97 ? 1.666 15.215 10.845 1.00 90.06 97 ALA A N 1
ATOM 736 C CA . ALA A 1 97 ? 0.606 16.224 10.994 1.00 90.06 97 ALA A CA 1
ATOM 737 C C . ALA A 1 97 ? 0.252 16.981 9.690 1.00 90.06 97 ALA A C 1
ATOM 739 O O . ALA A 1 97 ? -0.837 17.546 9.578 1.00 90.06 97 ALA A O 1
ATOM 740 N N . SER A 1 98 ? 1.153 16.991 8.702 1.00 88.50 98 SER A N 1
ATOM 741 C CA . SER A 1 98 ? 0.960 17.630 7.398 1.00 88.50 98 SER A CA 1
ATOM 742 C C . SER A 1 98 ? 0.241 16.773 6.352 1.00 88.50 98 SER A C 1
ATOM 744 O O . SER A 1 98 ? -0.139 17.315 5.322 1.00 88.50 98 SER A O 1
ATOM 746 N N . TRP A 1 99 ? -0.009 15.480 6.603 1.00 87.75 99 TRP A N 1
ATOM 747 C CA . TRP A 1 99 ? -0.421 14.492 5.584 1.00 87.75 99 TRP A CA 1
ATOM 748 C C . TRP A 1 99 ? -1.655 14.850 4.736 1.00 87.75 99 TRP A C 1
ATOM 750 O O . TRP A 1 99 ? -1.864 14.275 3.670 1.00 87.75 99 TRP A O 1
ATOM 760 N N . ASN A 1 100 ? -2.498 15.768 5.214 1.00 88.62 100 ASN A N 1
ATOM 761 C CA . ASN A 1 100 ? -3.719 16.207 4.540 1.00 88.62 100 ASN A CA 1
ATOM 762 C C . ASN A 1 100 ? -3.850 17.740 4.468 1.00 88.62 100 ASN A C 1
ATOM 764 O O . ASN A 1 100 ? -4.963 18.262 4.397 1.00 88.62 100 ASN A O 1
ATOM 768 N N . GLN A 1 101 ? -2.739 18.481 4.538 1.00 91.00 101 GLN A N 1
ATOM 769 C CA . GLN A 1 101 ? -2.765 19.949 4.475 1.00 91.00 101 GLN A CA 1
ATOM 770 C C . GLN A 1 101 ? -2.845 20.484 3.038 1.00 91.00 101 GLN A C 1
ATOM 772 O O . GLN A 1 101 ? -3.374 21.575 2.823 1.00 91.00 101 GLN A O 1
ATOM 777 N N . SER A 1 102 ? -2.384 19.715 2.049 1.00 92.94 102 SER A N 1
ATOM 778 C CA . SER A 1 102 ? -2.437 20.074 0.629 1.00 92.94 102 SER A CA 1
ATOM 779 C C . SER A 1 102 ? -2.687 18.864 -0.280 1.00 92.94 102 SER A C 1
ATOM 781 O O . SER A 1 102 ? -2.604 17.712 0.146 1.00 92.94 102 SER A O 1
ATOM 783 N N . ASP A 1 103 ? -2.976 19.119 -1.562 1.00 90.62 103 ASP A N 1
ATOM 784 C CA . ASP A 1 103 ? -3.014 18.066 -2.588 1.00 90.62 103 ASP A CA 1
ATOM 785 C C . ASP A 1 103 ? -1.662 17.363 -2.753 1.00 90.62 103 ASP A C 1
ATOM 787 O O . ASP A 1 103 ? -1.628 16.153 -2.965 1.00 90.62 103 ASP A O 1
ATOM 791 N N . GLY A 1 104 ? -0.556 18.101 -2.612 1.00 90.81 104 GLY A N 1
ATOM 792 C CA . GLY A 1 104 ? 0.794 17.543 -2.688 1.00 90.81 104 GLY A CA 1
ATOM 793 C C . GLY A 1 104 ? 1.087 16.576 -1.542 1.00 90.81 104 GLY A C 1
ATOM 794 O O . GLY A 1 104 ? 1.590 15.483 -1.788 1.00 90.81 104 GLY A O 1
ATOM 795 N N . ASP A 1 105 ? 0.698 16.934 -0.314 1.00 89.75 105 ASP A N 1
ATOM 796 C CA . ASP A 1 105 ? 0.842 16.063 0.862 1.00 89.75 105 ASP A CA 1
ATOM 797 C C . ASP A 1 105 ? 0.064 14.757 0.686 1.00 89.75 105 ASP A C 1
ATOM 799 O O . ASP A 1 105 ? 0.595 13.661 0.888 1.00 89.75 105 ASP A O 1
ATOM 803 N N . ARG A 1 106 ? -1.188 14.871 0.223 1.00 90.69 106 ARG A N 1
ATOM 804 C CA . ARG A 1 106 ? -2.024 13.707 -0.079 1.00 90.69 106 ARG A CA 1
ATOM 805 C C . ARG A 1 106 ? -1.393 12.831 -1.153 1.00 90.69 106 ARG A C 1
ATOM 807 O O . ARG A 1 106 ? -1.301 11.627 -0.944 1.00 90.69 106 ARG A O 1
ATOM 814 N N . ALA A 1 107 ? -0.945 13.412 -2.265 1.00 90.88 107 ALA A N 1
ATOM 815 C CA . ALA A 1 107 ? -0.341 12.667 -3.367 1.00 90.88 107 ALA A CA 1
ATOM 816 C C . ALA A 1 107 ? 0.935 11.931 -2.930 1.00 90.88 107 ALA A C 1
ATOM 818 O O . ALA A 1 107 ? 1.107 10.752 -3.238 1.00 90.88 107 ALA A O 1
ATOM 819 N N . GLN A 1 108 ? 1.793 12.587 -2.144 1.00 90.31 108 GLN A N 1
ATOM 820 C CA . GLN A 1 108 ? 2.988 11.959 -1.582 1.00 90.31 108 GLN A CA 1
ATOM 821 C C . GLN A 1 108 ? 2.632 10.782 -0.670 1.00 90.31 108 GLN A C 1
ATOM 823 O O . GLN A 1 108 ? 3.272 9.731 -0.718 1.00 90.31 108 GLN A O 1
ATOM 828 N N . PHE A 1 109 ? 1.593 10.923 0.148 1.00 92.81 109 PHE A N 1
ATOM 829 C CA . PHE A 1 109 ? 1.180 9.835 1.021 1.00 92.81 109 PHE A CA 1
ATOM 830 C C . PHE A 1 109 ? 0.491 8.691 0.269 1.00 92.81 109 PHE A C 1
ATOM 832 O O . PHE A 1 109 ? 0.690 7.526 0.604 1.00 92.81 109 PHE A O 1
ATOM 839 N N . GLN A 1 110 ? -0.273 8.995 -0.782 1.00 94.75 110 GLN A N 1
ATOM 840 C CA . GLN A 1 110 ? -0.839 7.988 -1.681 1.00 94.75 110 GLN A CA 1
ATOM 841 C C . GLN A 1 110 ? 0.257 7.164 -2.358 1.00 94.75 110 GLN A C 1
ATOM 843 O O . GLN A 1 110 ? 0.148 5.941 -2.403 1.00 94.75 110 GLN A O 1
ATOM 848 N N . ALA A 1 111 ? 1.331 7.813 -2.811 1.00 94.50 111 ALA A N 1
ATOM 849 C CA . ALA A 1 111 ? 2.500 7.135 -3.355 1.00 94.50 111 ALA A CA 1
ATOM 850 C C . ALA A 1 111 ? 3.100 6.137 -2.356 1.00 94.50 111 ALA A C 1
ATOM 852 O O . ALA A 1 111 ? 3.322 4.978 -2.699 1.00 94.50 111 ALA A O 1
ATOM 853 N N . LEU A 1 112 ? 3.283 6.562 -1.101 1.00 94.62 112 LEU A N 1
ATOM 854 C CA . LEU A 1 112 ? 3.774 5.691 -0.036 1.00 94.62 112 LEU A CA 1
ATOM 855 C C . LEU A 1 112 ? 2.823 4.511 0.227 1.00 94.62 112 LEU A C 1
ATOM 857 O O . LEU A 1 112 ? 3.273 3.379 0.352 1.00 94.62 112 LEU A O 1
ATOM 861 N N . ILE A 1 113 ? 1.504 4.743 0.260 1.00 96.31 113 ILE A N 1
ATOM 862 C CA . ILE A 1 113 ? 0.511 3.664 0.414 1.00 96.31 113 ILE A CA 1
ATOM 863 C C . ILE A 1 113 ? 0.631 2.643 -0.727 1.00 96.31 113 ILE A C 1
ATOM 865 O O . ILE A 1 113 ? 0.559 1.439 -0.480 1.00 96.31 113 ILE A O 1
ATOM 869 N N . LEU A 1 114 ? 0.795 3.105 -1.971 1.00 97.19 114 LEU A N 1
ATOM 870 C CA . LEU A 1 114 ? 0.969 2.222 -3.125 1.00 97.19 114 LEU A CA 1
ATOM 871 C C . LEU A 1 114 ? 2.266 1.417 -3.025 1.00 97.19 114 LEU A C 1
ATOM 873 O O . LEU A 1 114 ? 2.222 0.213 -3.265 1.00 97.19 114 LEU A O 1
ATOM 877 N N . HIS A 1 115 ? 3.376 2.047 -2.642 1.00 95.81 115 HIS A N 1
ATOM 878 C CA . HIS A 1 115 ? 4.666 1.381 -2.450 1.00 95.81 115 HIS A CA 1
ATOM 879 C C . HIS A 1 115 ? 4.551 0.237 -1.434 1.00 95.81 115 HIS A C 1
ATOM 881 O O . HIS A 1 115 ? 4.784 -0.929 -1.753 1.00 95.81 115 HIS A O 1
ATOM 887 N N . GLU A 1 116 ? 4.061 0.545 -0.233 1.00 96.06 116 GLU A N 1
ATOM 888 C CA . GLU A 1 116 ? 3.924 -0.443 0.837 1.00 96.06 116 GLU A CA 1
ATOM 889 C C . GLU A 1 116 ? 2.937 -1.557 0.482 1.00 96.06 116 GLU A C 1
ATOM 891 O O . GLU A 1 116 ? 3.174 -2.738 0.745 1.00 96.06 116 GLU A O 1
ATOM 896 N N . PHE A 1 117 ? 1.829 -1.222 -0.181 1.00 97.19 117 PHE A N 1
ATOM 897 C CA . PHE A 1 117 ? 0.904 -2.249 -0.646 1.00 97.19 117 PHE A CA 1
ATOM 898 C C . PHE A 1 117 ? 1.497 -3.113 -1.770 1.00 97.19 117 PHE A C 1
ATOM 900 O O . PHE A 1 117 ? 1.147 -4.287 -1.882 1.00 97.19 117 PHE A O 1
ATOM 907 N N . GLY A 1 118 ? 2.436 -2.590 -2.562 1.00 96.44 118 GLY A N 1
ATOM 908 C CA . GLY A 1 118 ? 3.221 -3.385 -3.504 1.00 96.44 118 GLY A CA 1
ATOM 909 C C . GLY A 1 118 ? 3.991 -4.505 -2.798 1.00 96.44 118 GLY A C 1
ATOM 910 O O . GLY A 1 118 ? 3.953 -5.655 -3.240 1.00 96.44 118 GLY A O 1
ATOM 911 N N . HIS A 1 119 ? 4.574 -4.231 -1.627 1.00 96.50 119 HIS A N 1
ATOM 912 C CA . HIS A 1 119 ? 5.170 -5.276 -0.787 1.00 96.50 119 HIS A CA 1
ATOM 913 C C . HIS A 1 119 ? 4.137 -6.276 -0.269 1.00 96.50 119 HIS A C 1
ATOM 915 O O . HIS A 1 119 ? 4.407 -7.479 -0.251 1.00 96.50 119 HIS A O 1
ATOM 921 N N . VAL A 1 120 ? 2.925 -5.832 0.081 1.00 96.62 120 VAL A N 1
ATOM 922 C CA . VAL A 1 120 ? 1.823 -6.747 0.436 1.00 96.62 120 VAL A CA 1
ATOM 923 C C . VAL A 1 120 ? 1.489 -7.702 -0.716 1.00 96.62 120 VAL A C 1
ATOM 925 O O . VAL A 1 120 ? 1.201 -8.875 -0.477 1.00 96.62 120 VAL A O 1
ATOM 928 N N . LEU A 1 121 ? 1.600 -7.237 -1.961 1.00 96.50 121 LEU A N 1
ATOM 929 C CA . LEU A 1 121 ? 1.476 -8.047 -3.179 1.00 96.50 121 LEU A CA 1
ATOM 930 C C . LEU A 1 121 ? 2.744 -8.851 -3.521 1.00 96.50 121 LEU A C 1
ATOM 932 O O . LEU A 1 121 ? 2.784 -9.579 -4.507 1.00 96.50 121 LEU A O 1
ATOM 936 N N . GLY A 1 122 ? 3.786 -8.774 -2.701 1.00 95.12 122 GLY A N 1
ATOM 937 C CA . GLY A 1 122 ? 4.996 -9.571 -2.870 1.00 95.12 122 GLY A CA 1
ATOM 938 C C . GLY A 1 122 ? 6.127 -8.878 -3.619 1.00 95.12 122 GLY A C 1
ATOM 939 O O . GLY A 1 122 ? 7.169 -9.501 -3.812 1.00 95.12 122 GLY A O 1
ATOM 940 N N . PHE A 1 123 ? 5.955 -7.630 -4.051 1.00 94.88 123 PHE A N 1
ATOM 941 C CA . PHE A 1 123 ? 6.939 -6.956 -4.895 1.00 94.88 123 PHE A CA 1
ATOM 942 C C . PHE A 1 123 ? 8.103 -6.417 -4.076 1.00 94.88 123 PHE A C 1
ATOM 944 O O . PHE A 1 123 ? 7.929 -6.014 -2.931 1.00 94.88 123 PHE A O 1
ATOM 951 N N . GLY A 1 124 ? 9.305 -6.476 -4.640 1.00 92.69 124 GLY A N 1
ATOM 952 C CA . GLY A 1 124 ? 10.518 -5.956 -4.008 1.00 92.69 124 GLY A CA 1
ATOM 953 C C . GLY A 1 124 ? 10.891 -4.587 -4.537 1.00 92.69 124 GLY A C 1
ATOM 954 O O . GLY A 1 124 ? 10.384 -4.178 -5.578 1.00 92.69 124 GLY A O 1
ATOM 955 N N . HIS A 1 125 ? 11.821 -3.919 -3.858 1.00 91.94 125 HIS A N 1
ATOM 956 C CA .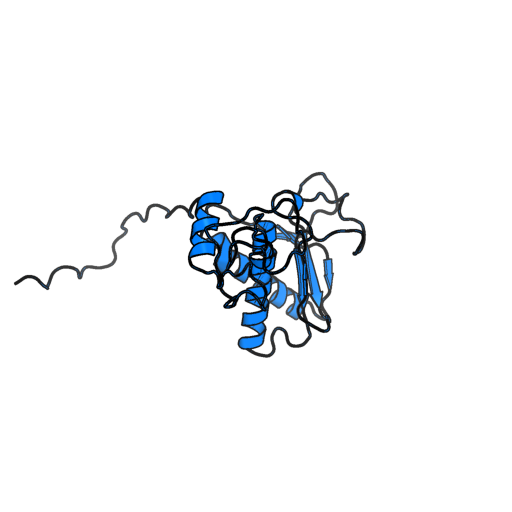 HIS A 1 125 ? 12.298 -2.624 -4.320 1.00 91.94 125 HIS A CA 1
ATOM 957 C C . HIS A 1 125 ? 13.003 -2.720 -5.676 1.00 91.94 125 HIS A C 1
ATOM 959 O O . HIS A 1 125 ? 13.682 -3.717 -5.962 1.00 91.94 125 HIS A O 1
ATOM 965 N N . GLU A 1 126 ? 12.904 -1.665 -6.482 1.00 90.06 126 GLU A N 1
ATOM 966 C CA . GLU A 1 126 ? 13.691 -1.542 -7.716 1.00 90.06 126 GLU A CA 1
ATOM 967 C C . GLU A 1 126 ? 15.180 -1.307 -7.424 1.00 90.06 126 GLU A C 1
ATOM 969 O O . GLU A 1 126 ? 16.032 -1.819 -8.148 1.00 90.06 126 GLU A O 1
ATOM 974 N N . GLN A 1 127 ? 15.518 -0.618 -6.328 1.00 86.31 127 GLN A N 1
ATOM 975 C CA . GLN A 1 127 ? 16.913 -0.329 -5.969 1.00 86.31 127 GLN A CA 1
ATOM 976 C C . GLN A 1 127 ? 17.760 -1.597 -5.752 1.00 86.31 127 GLN A C 1
ATOM 978 O O . GLN A 1 127 ? 18.907 -1.644 -6.205 1.00 86.31 127 GLN A O 1
ATOM 983 N N . ASP A 1 128 ? 17.165 -2.659 -5.183 1.00 87.25 128 ASP A N 1
ATOM 984 C CA . ASP A 1 128 ? 17.856 -3.929 -4.902 1.00 87.25 128 ASP A CA 1
ATOM 985 C C . ASP A 1 128 ? 18.063 -4.805 -6.151 1.00 87.25 128 ASP A C 1
ATOM 987 O O . ASP A 1 128 ? 18.477 -5.965 -6.049 1.00 87.25 128 ASP A O 1
ATOM 991 N N . ARG A 1 129 ? 17.679 -4.336 -7.341 1.00 86.50 129 ARG A N 1
ATOM 992 C CA . ARG A 1 129 ? 17.716 -5.165 -8.545 1.00 86.50 129 ARG A CA 1
ATOM 993 C C . ARG A 1 129 ? 19.141 -5.411 -9.023 1.00 86.50 129 ARG A C 1
ATOM 995 O O . ARG A 1 129 ? 19.816 -4.465 -9.419 1.00 86.50 129 ARG A O 1
ATOM 1002 N N . PRO A 1 130 ? 19.591 -6.673 -9.116 1.00 84.69 130 PRO A N 1
ATOM 1003 C CA . PRO A 1 130 ? 20.928 -6.968 -9.621 1.00 84.69 130 PRO A CA 1
ATOM 1004 C C . PRO A 1 130 ? 21.071 -6.645 -11.116 1.00 84.69 130 PRO A C 1
ATOM 1006 O O . PRO A 1 130 ? 22.185 -6.469 -11.591 1.00 84.69 130 PRO A O 1
ATOM 1009 N N . ASP A 1 131 ? 19.962 -6.561 -11.855 1.00 84.88 131 ASP A N 1
ATOM 1010 C CA . ASP A 1 131 ? 19.895 -6.196 -13.271 1.00 84.88 131 ASP A CA 1
ATOM 1011 C C . ASP A 1 131 ? 19.630 -4.698 -13.506 1.00 84.88 131 ASP A C 1
ATOM 1013 O O . ASP A 1 131 ? 19.280 -4.321 -14.622 1.00 84.88 131 ASP A O 1
ATOM 1017 N N . GLY A 1 132 ? 19.799 -3.846 -12.485 1.00 77.25 132 GLY A N 1
ATOM 1018 C CA . GLY A 1 132 ? 19.608 -2.395 -12.566 1.00 77.25 132 GLY A CA 1
ATOM 1019 C C . GLY A 1 132 ? 20.548 -1.674 -13.547 1.00 77.25 132 GLY A C 1
ATOM 1020 O O . GLY A 1 132 ? 21.283 -2.280 -14.332 1.00 77.25 132 GLY A O 1
ATOM 1021 N N . VAL A 1 133 ? 20.539 -0.337 -13.530 1.00 69.19 133 VAL A N 1
ATOM 1022 C CA . VAL A 1 133 ? 21.374 0.478 -14.435 1.00 69.19 133 VAL A CA 1
ATOM 1023 C C . VAL A 1 133 ? 22.854 0.110 -14.275 1.00 69.19 133 VAL A C 1
ATOM 1025 O O . VAL A 1 133 ? 23.423 0.216 -13.195 1.00 69.19 133 VAL A O 1
ATOM 1028 N N . GLY A 1 134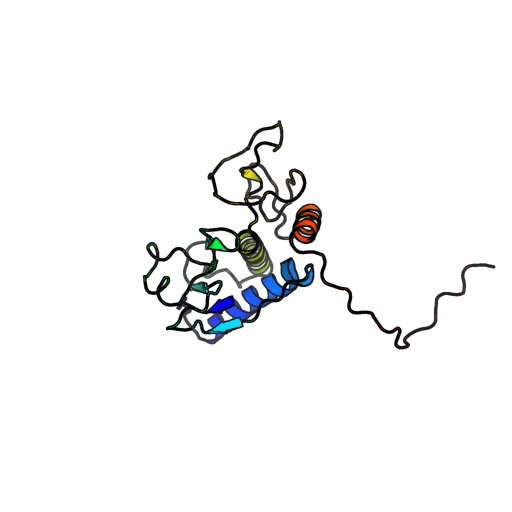 ? 23.493 -0.316 -15.370 1.00 67.06 134 GLY A N 1
ATOM 1029 C CA . GLY A 1 134 ? 24.885 -0.781 -15.350 1.00 67.06 134 GLY A CA 1
ATOM 1030 C C . GLY A 1 134 ? 25.070 -2.246 -14.933 1.00 67.06 134 GLY A C 1
ATOM 1031 O O . GLY A 1 134 ? 26.210 -2.678 -14.781 1.00 67.06 134 GLY A O 1
ATOM 1032 N N . GLY A 1 135 ? 23.983 -3.014 -14.790 1.00 72.31 135 GLY A N 1
ATOM 1033 C CA . GLY A 1 135 ? 24.016 -4.437 -14.436 1.00 72.31 135 GLY A CA 1
ATOM 1034 C C . GLY A 1 135 ? 24.345 -4.695 -12.967 1.00 72.31 135 GLY A C 1
ATOM 1035 O O . GLY A 1 135 ? 24.952 -5.718 -12.652 1.00 72.31 135 GLY A O 1
ATOM 1036 N N . VAL A 1 136 ? 24.012 -3.743 -12.092 1.00 71.50 136 VAL A N 1
ATOM 1037 C CA . VAL A 1 136 ? 24.212 -3.829 -10.644 1.00 71.50 136 VAL A CA 1
ATOM 1038 C C . VAL A 1 136 ? 23.028 -3.211 -9.907 1.00 71.50 136 VAL A C 1
ATOM 1040 O O . VAL A 1 136 ? 22.384 -2.291 -10.416 1.00 71.50 136 VAL A O 1
ATOM 1043 N N . ALA A 1 137 ? 22.784 -3.691 -8.686 1.00 79.25 137 ALA A N 1
ATOM 1044 C CA . ALA A 1 137 ? 21.923 -2.998 -7.737 1.00 79.25 137 ALA A CA 1
ATOM 1045 C C . ALA A 1 137 ? 22.564 -1.664 -7.362 1.00 79.25 137 ALA A C 1
ATOM 1047 O O . ALA A 1 137 ? 23.775 -1.580 -7.135 1.00 79.25 137 ALA A O 1
ATOM 1048 N N . CYS A 1 138 ? 21.756 -0.615 -7.317 1.00 78.44 138 CYS A N 1
ATOM 1049 C CA . CYS A 1 138 ? 22.255 0.716 -7.005 1.00 78.44 138 CYS A CA 1
ATOM 1050 C C . CYS A 1 138 ? 22.372 0.938 -5.483 1.00 78.44 138 CYS A C 1
ATOM 1052 O O . CYS A 1 138 ? 23.224 1.698 -5.024 1.00 78.44 138 CYS A O 1
ATOM 1054 N N . TYR A 1 139 ? 21.528 0.245 -4.717 1.00 79.38 139 TYR A N 1
ATOM 1055 C CA . TYR A 1 139 ? 21.510 0.150 -3.267 1.00 79.38 139 TYR A CA 1
ATOM 1056 C C . TYR A 1 139 ? 20.821 -1.164 -2.901 1.00 79.38 139 TYR A C 1
ATOM 1058 O O . TYR A 1 139 ? 19.918 -1.593 -3.608 1.00 79.38 139 TYR A O 1
ATOM 1066 N N . THR A 1 140 ? 21.246 -1.816 -1.826 1.00 76.81 140 THR A N 1
ATOM 1067 C CA . THR A 1 140 ? 20.617 -3.056 -1.365 1.00 76.81 140 THR A CA 1
ATOM 1068 C C . THR A 1 140 ? 20.251 -2.911 0.099 1.00 76.81 140 THR A C 1
ATOM 1070 O O . THR A 1 140 ? 21.145 -2.820 0.945 1.00 76.81 140 THR A O 1
ATOM 1073 N N . ASP A 1 141 ? 18.956 -2.919 0.401 1.00 76.44 141 ASP A N 1
ATOM 1074 C CA . ASP A 1 141 ? 18.466 -3.146 1.767 1.00 76.44 141 ASP A CA 1
ATOM 1075 C C . ASP A 1 141 ? 18.145 -4.624 2.045 1.00 76.44 141 ASP A C 1
ATOM 1077 O O . ASP A 1 141 ? 17.741 -4.977 3.155 1.00 76.44 141 ASP A O 1
ATOM 1081 N N . ASP A 1 142 ? 18.393 -5.487 1.050 1.00 71.62 142 ASP A N 1
ATOM 1082 C CA . ASP A 1 142 ? 18.197 -6.936 1.086 1.00 71.62 142 ASP A CA 1
ATOM 1083 C C . ASP A 1 142 ? 16.776 -7.338 1.509 1.00 71.62 142 ASP A C 1
ATOM 1085 O O . ASP A 1 142 ? 16.593 -8.364 2.174 1.00 71.62 142 ASP A O 1
ATOM 1089 N N . PHE A 1 143 ? 15.748 -6.569 1.111 1.00 81.62 143 PHE A N 1
ATOM 1090 C CA . PHE A 1 143 ? 14.365 -6.890 1.454 1.00 81.62 143 PHE A CA 1
ATOM 1091 C C . PHE A 1 143 ? 13.956 -8.287 0.921 1.00 81.62 143 PHE A C 1
ATOM 1093 O O . PHE A 1 143 ? 13.766 -8.490 -0.290 1.00 81.62 143 PHE A O 1
ATOM 1100 N N . PRO A 1 144 ? 13.843 -9.304 1.803 1.00 78.31 144 PRO A N 1
ATOM 1101 C CA . PRO A 1 144 ? 13.976 -10.693 1.386 1.00 78.31 144 PRO A CA 1
ATOM 1102 C C . PRO A 1 144 ? 12.644 -11.286 0.928 1.00 78.31 144 PRO A C 1
ATOM 1104 O O . PRO A 1 144 ? 11.571 -10.861 1.350 1.00 78.31 144 PRO A O 1
ATOM 1107 N N . ASN A 1 145 ? 12.712 -12.372 0.150 1.00 83.75 145 ASN A N 1
ATOM 1108 C CA . ASN A 1 145 ? 11.547 -13.132 -0.339 1.00 83.75 145 ASN A CA 1
ATOM 1109 C C . ASN A 1 145 ? 10.591 -12.318 -1.225 1.00 83.75 145 ASN A C 1
ATOM 1111 O O . ASN A 1 145 ? 9.387 -12.573 -1.248 1.00 83.75 145 ASN A O 1
ATOM 1115 N N . THR A 1 146 ? 11.128 -11.336 -1.941 1.00 88.06 146 THR A N 1
ATOM 1116 C CA . THR A 1 146 ? 10.369 -10.481 -2.847 1.00 88.06 146 THR A CA 1
ATOM 1117 C C . THR A 1 146 ? 10.433 -10.966 -4.291 1.00 88.06 146 THR A C 1
ATOM 1119 O O . THR A 1 146 ? 11.356 -11.671 -4.702 1.00 88.06 146 THR A O 1
ATOM 1122 N N . VAL A 1 147 ? 9.439 -10.566 -5.077 1.00 88.06 147 VAL A N 1
ATOM 1123 C CA . VAL A 1 147 ? 9.392 -10.753 -6.526 1.00 88.06 147 VAL A CA 1
ATOM 1124 C C . VAL A 1 147 ? 9.774 -9.438 -7.193 1.00 88.06 147 VAL A C 1
ATOM 1126 O O . VAL A 1 147 ? 9.209 -8.391 -6.883 1.00 88.06 147 VAL A O 1
ATOM 1129 N N . LYS A 1 148 ? 10.725 -9.484 -8.128 1.00 87.25 148 LYS A N 1
ATOM 1130 C CA . LYS A 1 148 ? 10.977 -8.360 -9.035 1.00 87.25 148 LYS A CA 1
ATOM 1131 C C . LYS A 1 148 ? 9.973 -8.431 -10.177 1.00 87.25 148 LYS A C 1
ATOM 1133 O O . LYS A 1 148 ? 9.778 -9.498 -10.763 1.00 87.25 148 LYS A O 1
ATOM 1138 N N . ILE A 1 149 ? 9.314 -7.317 -10.459 1.00 86.12 149 ILE A N 1
ATOM 1139 C CA . ILE A 1 149 ? 8.283 -7.243 -11.489 1.00 86.12 149 ILE A CA 1
ATOM 1140 C C . ILE A 1 149 ? 8.833 -6.532 -12.719 1.00 86.12 149 ILE A C 1
ATOM 1142 O O . ILE A 1 149 ? 9.519 -5.527 -12.604 1.00 86.12 149 ILE A O 1
ATOM 1146 N N . GLY A 1 150 ? 8.571 -7.093 -13.901 1.00 85.31 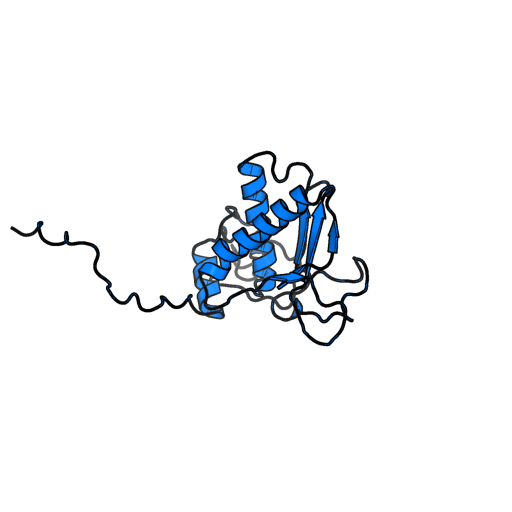150 GLY A N 1
ATOM 1147 C CA . GLY A 1 150 ? 9.036 -6.521 -15.166 1.00 85.31 150 GLY A CA 1
ATOM 1148 C C . GLY A 1 150 ? 10.568 -6.379 -15.294 1.00 85.31 150 GLY A C 1
ATOM 1149 O O . GLY A 1 150 ? 11.332 -6.894 -14.467 1.00 85.31 150 GLY A O 1
ATOM 1150 N N . PRO A 1 151 ? 11.034 -5.727 -16.372 1.00 88.12 151 PRO A N 1
ATOM 1151 C CA . PRO A 1 151 ? 12.402 -5.215 -16.489 1.00 88.12 151 PRO A CA 1
ATOM 1152 C C . PRO A 1 151 ? 12.676 -4.094 -15.466 1.00 88.12 151 PRO A C 1
ATOM 1154 O O . PRO A 1 151 ? 11.721 -3.581 -14.890 1.00 88.12 151 PRO A O 1
ATOM 1157 N N . PRO A 1 152 ? 13.943 -3.682 -15.267 1.00 87.88 152 PRO A N 1
ATOM 1158 C CA . PRO A 1 152 ? 14.272 -2.521 -14.443 1.00 87.88 152 PRO A CA 1
ATOM 1159 C C . PRO A 1 152 ? 13.490 -1.280 -14.877 1.00 87.88 152 PRO A C 1
ATOM 1161 O O . PRO A 1 152 ? 13.492 -0.926 -16.062 1.00 87.88 152 PRO A O 1
ATOM 1164 N N . ASP A 1 153 ? 12.859 -0.612 -13.918 1.00 88.94 153 ASP A N 1
ATOM 1165 C CA . ASP A 1 153 ? 12.000 0.537 -14.174 1.00 88.94 153 ASP A CA 1
ATOM 1166 C C . ASP A 1 153 ? 12.347 1.712 -13.249 1.00 88.94 153 ASP A C 1
ATOM 1168 O O . ASP A 1 153 ? 11.917 1.753 -12.094 1.00 88.94 153 ASP A O 1
ATOM 1172 N N . PRO A 1 154 ? 13.060 2.733 -13.759 1.00 86.06 154 PRO A N 1
ATOM 1173 C CA . PRO A 1 154 ? 13.457 3.887 -12.962 1.00 86.06 154 PRO A CA 1
ATOM 1174 C C . PRO A 1 154 ? 12.274 4.776 -12.562 1.00 86.06 154 PRO A C 1
ATOM 1176 O O . PRO A 1 154 ? 12.489 5.774 -11.891 1.00 86.06 154 PRO A O 1
ATOM 1179 N N . THR A 1 155 ? 11.049 4.491 -12.999 1.00 89.69 155 THR A N 1
ATOM 1180 C CA . THR A 1 155 ? 9.848 5.254 -12.627 1.00 89.69 155 THR A CA 1
ATOM 1181 C C . THR A 1 155 ? 8.852 4.459 -11.792 1.00 89.69 155 THR A C 1
ATOM 1183 O O . THR A 1 155 ? 7.802 5.003 -11.443 1.00 89.69 155 THR A O 1
ATOM 1186 N N . SER A 1 156 ? 9.174 3.202 -11.468 1.00 92.25 156 SER A N 1
ATOM 1187 C CA . SER A 1 156 ? 8.331 2.326 -10.658 1.00 92.25 156 SER A CA 1
ATOM 1188 C C . SER A 1 156 ? 8.014 2.954 -9.307 1.00 92.25 156 SER A C 1
ATOM 1190 O O . SER A 1 156 ? 8.863 3.585 -8.669 1.00 92.25 156 SER A O 1
ATOM 1192 N N . ILE A 1 157 ? 6.797 2.710 -8.823 1.00 93.19 157 ILE A N 1
ATOM 1193 C CA . ILE A 1 157 ? 6.416 3.060 -7.458 1.00 93.19 157 ILE A CA 1
ATOM 1194 C C . ILE A 1 157 ? 7.222 2.283 -6.414 1.00 93.19 157 ILE A C 1
ATOM 1196 O O . ILE A 1 157 ? 7.304 2.739 -5.281 1.00 93.19 157 ILE A O 1
ATOM 1200 N N . MET A 1 158 ? 7.809 1.136 -6.781 1.00 93.00 158 MET A N 1
ATOM 1201 C CA . MET A 1 158 ? 8.666 0.308 -5.923 1.00 93.00 158 MET A CA 1
ATOM 1202 C C . MET A 1 158 ? 10.111 0.829 -5.847 1.00 93.00 158 MET A C 1
ATOM 1204 O O . MET A 1 158 ? 10.951 0.225 -5.179 1.00 93.00 158 MET A O 1
ATOM 1208 N N . GLY A 1 159 ? 10.417 1.929 -6.535 1.00 87.94 159 GLY A N 1
ATOM 1209 C CA . GLY A 1 159 ? 11.675 2.653 -6.403 1.00 87.94 159 GLY A CA 1
ATOM 1210 C C . GLY A 1 159 ? 11.709 3.615 -5.210 1.00 87.94 159 GLY A C 1
ATOM 1211 O O . GLY A 1 159 ? 10.664 4.001 -4.679 1.00 87.94 159 GLY A O 1
ATOM 1212 N N . TRP A 1 160 ? 12.914 4.018 -4.799 1.00 72.81 160 TRP A N 1
ATOM 1213 C CA . TRP A 1 160 ? 13.133 5.071 -3.803 1.00 72.81 160 TRP A CA 1
ATOM 1214 C C . TRP A 1 160 ? 14.453 5.857 -3.988 1.00 72.81 160 TRP A C 1
ATOM 1216 O O . TRP A 1 160 ? 15.442 5.594 -3.320 1.00 72.81 160 TRP A O 1
ATOM 1226 N N . SER A 1 161 ? 14.435 6.934 -4.782 1.00 65.81 161 SER A N 1
ATOM 1227 C CA . SER A 1 161 ? 15.450 8.012 -4.882 1.00 65.81 161 SER A CA 1
ATOM 1228 C C . SER A 1 161 ? 16.925 7.595 -5.097 1.00 65.81 161 SER A C 1
ATOM 1230 O O . SER A 1 161 ? 17.301 6.436 -5.011 1.00 65.81 161 SER A O 1
ATOM 1232 N N . TYR A 1 162 ? 17.791 8.572 -5.417 1.00 57.00 162 TYR A N 1
ATOM 1233 C CA . TYR A 1 162 ? 19.198 8.451 -5.877 1.00 57.00 162 TYR A CA 1
ATOM 1234 C C . TYR A 1 162 ? 19.427 7.587 -7.137 1.00 57.00 162 TYR A C 1
ATOM 1236 O O . TYR A 1 162 ? 20.237 7.961 -7.984 1.00 57.00 162 TYR A O 1
ATOM 1244 N N . CYS A 1 163 ? 18.691 6.494 -7.305 1.00 65.06 163 CYS A N 1
ATOM 1245 C CA . CYS A 1 163 ? 18.788 5.540 -8.399 1.00 65.06 163 CYS A CA 1
ATOM 1246 C C . CYS A 1 163 ? 17.592 5.539 -9.349 1.00 65.06 163 CYS A C 1
ATOM 1248 O O . CYS A 1 163 ? 17.704 5.094 -10.489 1.00 65.06 163 CYS A O 1
ATOM 1250 N N . ASP A 1 164 ? 16.446 5.998 -8.860 1.00 68.56 164 ASP A N 1
ATOM 1251 C CA . ASP A 1 164 ? 15.176 6.010 -9.564 1.00 68.56 164 ASP A CA 1
ATOM 1252 C C . ASP A 1 164 ? 14.429 7.323 -9.276 1.00 68.56 164 ASP A C 1
ATOM 1254 O O . ASP A 1 164 ? 14.800 8.143 -8.431 1.00 68.56 164 ASP A O 1
ATOM 1258 N N . THR A 1 165 ? 13.404 7.567 -10.076 1.00 70.38 165 THR A N 1
ATOM 1259 C CA . THR A 1 165 ? 12.479 8.690 -9.992 1.00 70.38 165 THR A CA 1
ATOM 1260 C C . THR A 1 165 ? 11.075 8.119 -9.841 1.00 70.38 165 THR A C 1
ATOM 1262 O O . THR A 1 165 ? 10.272 8.177 -10.771 1.00 70.38 165 THR A O 1
ATOM 1265 N N . ALA A 1 166 ? 10.774 7.546 -8.673 1.00 69.56 166 ALA A N 1
ATOM 1266 C CA . ALA A 1 166 ? 9.408 7.153 -8.342 1.00 69.56 166 ALA A CA 1
ATOM 1267 C C . ALA A 1 166 ? 8.475 8.371 -8.505 1.00 69.56 166 ALA A C 1
ATOM 1269 O O . ALA A 1 166 ? 8.598 9.374 -7.800 1.00 69.56 166 ALA A O 1
ATOM 1270 N N . LEU A 1 167 ? 7.549 8.305 -9.468 1.00 73.50 167 LEU A N 1
ATOM 1271 C CA . LEU A 1 167 ? 6.701 9.445 -9.857 1.00 73.50 167 LEU A CA 1
ATOM 1272 C C . LEU A 1 167 ? 5.473 9.629 -8.954 1.00 73.50 167 LEU A C 1
ATOM 1274 O O . LEU A 1 167 ? 4.608 10.457 -9.233 1.00 73.50 167 LEU A O 1
ATOM 1278 N N . GLY A 1 168 ? 5.370 8.830 -7.894 1.00 81.31 168 GLY A N 1
ATOM 1279 C CA . GLY A 1 168 ? 4.228 8.819 -6.987 1.00 81.31 168 GLY A CA 1
ATOM 1280 C C . GLY A 1 168 ? 2.964 8.158 -7.547 1.00 81.31 168 GLY A C 1
ATOM 1281 O O . GLY A 1 168 ? 1.898 8.252 -6.946 1.00 81.31 168 GLY A O 1
ATOM 1282 N N . GLN A 1 169 ? 3.081 7.472 -8.683 1.00 90.44 169 GLN A N 1
ATOM 1283 C CA . GLN A 1 169 ? 2.018 6.714 -9.337 1.00 90.44 169 GLN A CA 1
ATOM 1284 C C . GLN A 1 169 ? 2.576 5.397 -9.883 1.00 90.44 169 GLN A C 1
ATOM 1286 O O . GLN A 1 169 ? 3.785 5.274 -10.065 1.00 90.44 169 GLN A O 1
ATOM 1291 N N . LEU A 1 170 ? 1.695 4.439 -10.179 1.00 93.88 170 LEU A N 1
ATOM 1292 C CA . LEU A 1 170 ? 2.089 3.186 -10.827 1.00 93.88 170 LEU A CA 1
ATOM 1293 C C . LEU A 1 170 ? 2.620 3.470 -12.236 1.00 93.88 170 LEU A C 1
ATOM 1295 O O . LEU A 1 170 ? 1.942 4.114 -13.043 1.00 93.88 170 LEU A O 1
ATOM 1299 N N . SER A 1 171 ? 3.811 2.973 -12.538 1.00 93.88 171 SER A N 1
ATOM 1300 C CA . SER A 1 171 ? 4.392 3.038 -13.873 1.00 93.88 171 SER A CA 1
ATOM 1301 C C . SER A 1 171 ? 3.730 2.040 -14.838 1.00 93.88 171 SER 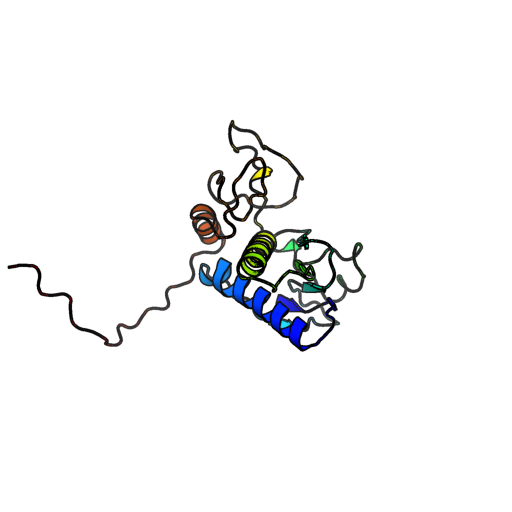A C 1
ATOM 1303 O O . SER A 1 171 ? 2.894 1.211 -14.467 1.00 93.88 171 SER A O 1
ATOM 1305 N N . LEU A 1 172 ? 4.119 2.069 -16.116 1.00 93.25 172 LEU A N 1
ATOM 1306 C CA . LEU A 1 172 ? 3.655 1.057 -17.071 1.00 93.25 172 LEU A CA 1
ATOM 1307 C C . LEU A 1 172 ? 4.190 -0.347 -16.750 1.00 93.25 172 LEU A C 1
ATOM 1309 O O . LEU A 1 172 ? 3.463 -1.321 -16.969 1.00 93.25 172 LEU A O 1
ATOM 1313 N N . GLU A 1 173 ? 5.421 -0.466 -16.246 1.00 92.75 173 GLU A N 1
ATOM 1314 C CA . GLU A 1 173 ? 6.006 -1.769 -15.906 1.00 92.75 173 GLU A CA 1
ATOM 1315 C C . GLU A 1 173 ? 5.476 -2.311 -14.578 1.00 92.75 173 GLU A C 1
ATOM 1317 O O . GLU A 1 173 ? 5.217 -3.513 -14.501 1.00 92.75 173 GLU A O 1
ATOM 1322 N N . ASP A 1 174 ? 5.151 -1.443 -13.611 1.00 95.19 174 ASP A N 1
ATOM 1323 C CA . ASP A 1 174 ? 4.394 -1.813 -12.410 1.00 95.19 174 ASP A CA 1
ATOM 1324 C C . ASP A 1 174 ? 3.106 -2.540 -12.802 1.00 95.19 174 ASP A C 1
ATOM 1326 O O . ASP A 1 174 ? 2.830 -3.654 -12.360 1.00 95.19 174 ASP A O 1
ATOM 1330 N N . ILE A 1 175 ? 2.326 -1.936 -13.706 1.00 95.44 175 ILE A N 1
ATOM 1331 C CA . ILE A 1 175 ? 1.039 -2.476 -14.157 1.00 95.44 175 ILE A CA 1
ATOM 1332 C C . ILE A 1 175 ? 1.225 -3.781 -14.942 1.00 95.44 175 ILE A C 1
ATOM 1334 O O . ILE A 1 175 ? 0.448 -4.727 -14.768 1.00 95.44 175 ILE A O 1
ATOM 1338 N N . ARG A 1 176 ? 2.221 -3.850 -15.835 1.00 94.38 176 ARG A N 1
ATOM 1339 C CA . ARG A 1 176 ? 2.499 -5.055 -16.638 1.00 94.38 176 ARG A CA 1
ATOM 1340 C C . ARG A 1 176 ? 2.942 -6.219 -15.762 1.00 94.38 176 ARG A C 1
ATOM 1342 O O . ARG A 1 176 ? 2.394 -7.313 -15.896 1.00 94.38 176 ARG A O 1
ATOM 1349 N N . GLY A 1 177 ? 3.898 -5.982 -14.871 1.00 92.50 177 GLY A N 1
ATOM 1350 C CA . GLY A 1 177 ? 4.433 -6.996 -13.976 1.00 92.50 177 GLY A CA 1
ATOM 1351 C C . GLY A 1 177 ? 3.414 -7.453 -12.934 1.00 92.50 177 GLY A C 1
ATOM 1352 O O . GLY A 1 177 ? 3.234 -8.647 -12.724 1.00 92.50 177 GLY A O 1
ATOM 1353 N N . LEU A 1 178 ? 2.627 -6.533 -12.380 1.00 95.25 178 LEU A N 1
ATOM 1354 C CA . LEU A 1 178 ? 1.478 -6.869 -11.542 1.00 95.25 178 LEU A CA 1
ATOM 1355 C C . LEU A 1 178 ? 0.517 -7.843 -12.243 1.00 95.25 178 LEU A C 1
ATOM 1357 O O . LEU A 1 178 ? 0.121 -8.864 -11.675 1.00 95.25 178 LEU A O 1
ATOM 1361 N N . ARG A 1 179 ? 0.129 -7.531 -13.485 1.00 95.12 179 ARG A N 1
ATOM 1362 C CA . ARG A 1 179 ? -0.814 -8.351 -14.259 1.00 95.12 179 ARG A CA 1
ATOM 1363 C C . ARG A 1 179 ? -0.230 -9.693 -14.683 1.00 95.12 179 ARG A C 1
ATOM 1365 O O . ARG A 1 179 ? -1.007 -10.626 -14.872 1.00 95.12 179 ARG A O 1
ATOM 1372 N N . SER A 1 180 ? 1.090 -9.816 -14.826 1.00 92.94 180 SER A N 1
ATOM 1373 C CA . SER A 1 180 ? 1.721 -11.108 -15.115 1.00 92.94 180 SER A CA 1
ATOM 1374 C C . SER A 1 180 ? 1.680 -12.055 -13.911 1.00 92.94 180 SER A C 1
ATOM 1376 O O . SER A 1 180 ? 1.604 -13.265 -14.106 1.00 92.94 180 SER A O 1
ATOM 1378 N N . VAL A 1 181 ? 1.658 -11.515 -12.685 1.00 93.19 181 VAL A N 1
ATOM 1379 C CA . VAL A 1 181 ? 1.565 -12.297 -11.442 1.00 93.19 181 VAL A CA 1
ATOM 1380 C C . VAL A 1 181 ? 0.115 -12.625 -11.080 1.00 93.19 181 VAL A C 1
ATOM 1382 O O . VAL A 1 181 ? -0.213 -13.780 -10.820 1.00 93.19 181 VAL A O 1
ATOM 1385 N N . TYR A 1 182 ? -0.766 -11.622 -11.066 1.00 94.31 182 TYR A N 1
ATOM 1386 C CA . TYR A 1 182 ? -2.128 -11.753 -10.525 1.00 94.31 182 TYR A CA 1
ATOM 1387 C C . TYR A 1 182 ? -3.225 -11.901 -11.586 1.00 94.31 182 TYR A C 1
ATOM 1389 O O . TYR A 1 182 ? -4.390 -12.123 -11.249 1.00 94.31 182 TYR A O 1
ATOM 1397 N N . GLY A 1 183 ? -2.874 -11.780 -12.867 1.00 94.50 183 GLY A N 1
ATOM 1398 C CA . GLY A 1 183 ? -3.834 -11.697 -13.963 1.00 94.50 183 GLY A CA 1
ATOM 1399 C C . GLY A 1 183 ? -4.550 -10.337 -14.010 1.00 94.50 183 GLY A C 1
ATOM 1400 O O . GLY A 1 183 ? -4.768 -9.698 -12.976 1.00 94.50 183 GLY A O 1
ATOM 1401 N N . PRO A 1 184 ? -4.933 -9.853 -15.205 1.00 95.06 184 PRO A N 1
ATOM 1402 C CA . PRO A 1 184 ? -5.692 -8.615 -15.320 1.00 95.06 184 PRO A CA 1
ATOM 1403 C C . PRO A 1 184 ? -7.078 -8.768 -14.692 1.00 95.06 184 PRO A C 1
ATOM 1405 O O . PRO A 1 184 ? -7.668 -9.851 -14.723 1.00 95.06 184 PRO A O 1
ATOM 1408 N N . ARG A 1 185 ? -7.62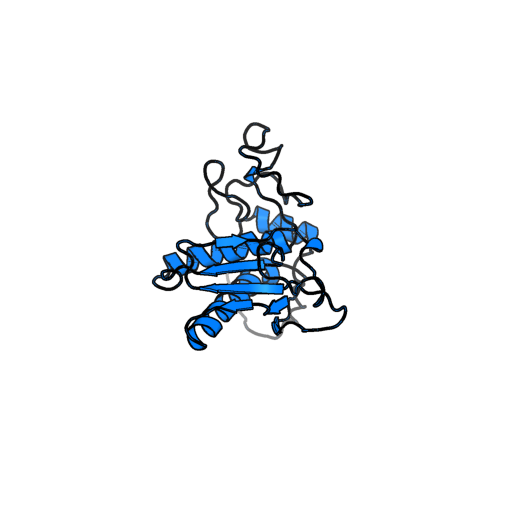6 -7.666 -14.163 1.00 91.06 185 ARG A N 1
ATOM 1409 C CA . ARG A 1 185 ? -9.025 -7.635 -13.724 1.00 91.06 185 ARG A CA 1
ATOM 1410 C C . ARG A 1 185 ? -9.908 -8.072 -14.899 1.00 91.06 185 ARG A C 1
ATOM 1412 O O . ARG A 1 185 ? -9.767 -7.496 -15.984 1.00 91.06 185 ARG A O 1
ATOM 1419 N N . PRO A 1 186 ? -10.790 -9.074 -14.727 1.00 85.00 186 PRO A N 1
ATOM 1420 C CA . PRO A 1 186 ? -11.682 -9.480 -15.795 1.00 85.00 186 PRO A CA 1
ATOM 1421 C C . PRO A 1 186 ? -12.501 -8.264 -16.209 1.00 85.00 186 PRO A C 1
ATOM 1423 O O . PRO A 1 186 ? -13.173 -7.653 -15.376 1.00 85.00 186 PRO A O 1
ATOM 1426 N N . THR A 1 187 ? -12.465 -7.902 -17.488 1.00 75.88 187 THR A N 1
ATOM 1427 C CA . THR A 1 187 ? -13.521 -7.054 -18.026 1.00 75.88 187 THR A CA 1
ATOM 1428 C C . THR A 1 187 ? -14.762 -7.921 -17.956 1.00 75.88 187 THR A C 1
ATOM 1430 O O . THR A 1 187 ? -14.907 -8.848 -18.757 1.00 75.88 187 THR A O 1
ATOM 1433 N N . SER A 1 188 ? -15.609 -7.710 -16.946 1.00 60.78 188 SER A N 1
ATOM 1434 C CA . SER A 1 188 ? -16.946 -8.287 -16.959 1.00 60.78 188 SER A CA 1
ATOM 1435 C C . SER A 1 188 ? -17.499 -8.031 -18.354 1.00 60.78 188 SER A C 1
ATOM 1437 O O . SER A 1 188 ? -17.352 -6.920 -18.867 1.00 60.78 188 SER A O 1
ATOM 1439 N N . ASN A 1 189 ? -18.005 -9.078 -19.014 1.00 42.78 189 ASN A N 1
ATOM 1440 C CA . ASN A 1 189 ? -18.620 -8.942 -20.325 1.00 42.78 189 ASN A CA 1
ATOM 1441 C C . ASN A 1 189 ? -19.587 -7.767 -20.236 1.00 42.78 189 ASN A C 1
ATOM 1443 O O . ASN A 1 189 ? -20.649 -7.886 -19.621 1.00 42.78 189 ASN A O 1
ATOM 1447 N N . VAL A 1 190 ? -19.202 -6.635 -20.822 1.00 46.12 190 VAL A N 1
ATOM 1448 C CA . VAL A 1 190 ? -20.136 -5.578 -21.142 1.00 46.12 190 VAL A CA 1
ATOM 1449 C C . VAL A 1 190 ? -21.056 -6.253 -22.142 1.00 46.12 190 VAL A C 1
ATOM 1451 O O . VAL A 1 190 ? -20.747 -6.359 -23.326 1.00 46.12 190 VAL A O 1
ATOM 1454 N N . GLN A 1 191 ? -22.161 -6.811 -21.647 1.00 35.75 191 GLN A N 1
ATOM 1455 C CA . GLN A 1 191 ? -23.348 -6.968 -22.464 1.00 35.75 191 GLN A CA 1
ATOM 1456 C C . GLN A 1 191 ? -23.527 -5.603 -23.137 1.00 35.75 191 GLN A C 1
ATOM 1458 O O . GLN A 1 191 ? -23.577 -4.604 -22.414 1.00 35.75 191 GLN A O 1
ATOM 1463 N N . PRO A 1 192 ? -23.528 -5.515 -24.477 1.00 39.19 192 PRO A N 1
ATOM 1464 C CA . PRO A 1 192 ? -23.682 -4.245 -25.161 1.00 39.19 192 PRO A CA 1
ATOM 1465 C C . PRO A 1 192 ? -25.123 -3.772 -24.961 1.00 39.19 192 PRO A C 1
ATOM 1467 O O . PRO A 1 192 ? -25.981 -3.924 -25.824 1.00 39.19 192 PRO A O 1
ATOM 1470 N N . THR A 1 193 ? -25.426 -3.213 -23.795 1.00 44.09 193 THR A N 1
ATOM 1471 C CA . THR A 1 193 ? -26.680 -2.517 -23.550 1.00 44.09 193 THR A CA 1
ATOM 1472 C C . THR A 1 193 ? -26.505 -1.083 -24.022 1.00 44.09 193 THR A C 1
ATOM 1474 O O . THR A 1 193 ? -26.080 -0.212 -23.272 1.00 44.09 193 THR A O 1
ATOM 1477 N N . MET A 1 194 ? -26.784 -0.892 -25.314 1.00 44.66 194 MET A N 1
ATOM 1478 C CA . MET A 1 194 ? -27.454 0.281 -25.889 1.00 44.66 194 MET A CA 1
ATOM 1479 C C . MET A 1 194 ? -27.227 1.630 -25.183 1.00 44.66 194 MET A C 1
ATOM 1481 O O . MET A 1 194 ? -28.115 2.090 -24.479 1.00 44.66 194 MET A O 1
ATOM 1485 N N . ILE A 1 195 ? -26.110 2.305 -25.479 1.00 39.62 195 ILE A N 1
ATOM 1486 C CA . ILE A 1 195 ? -26.028 3.762 -25.727 1.00 39.62 195 ILE A CA 1
ATOM 1487 C C . ILE A 1 195 ? -24.878 3.928 -26.735 1.00 39.62 195 ILE A C 1
ATOM 1489 O O . ILE A 1 195 ? -23.720 3.724 -26.403 1.00 39.62 195 ILE A O 1
ATOM 1493 N N . GLY A 1 196 ? -25.151 4.108 -28.022 1.00 31.97 196 GLY A N 1
ATOM 1494 C CA . GLY A 1 196 ? -25.126 5.450 -28.591 1.00 31.97 196 GLY A CA 1
ATOM 1495 C C . GLY A 1 196 ? -24.509 5.393 -29.986 1.00 31.97 196 GLY A C 1
ATOM 1496 O O . GLY A 1 196 ? -23.301 5.276 -30.150 1.00 31.97 196 GLY A O 1
ATOM 1497 N N . ILE A 1 197 ? -25.379 5.429 -30.988 1.00 44.75 197 ILE A N 1
ATOM 1498 C CA . ILE A 1 197 ? -25.072 5.707 -32.389 1.00 44.75 197 ILE A CA 1
ATOM 1499 C C . ILE A 1 197 ? -24.162 6.939 -32.459 1.00 44.75 197 ILE A C 1
ATOM 1501 O O . ILE A 1 197 ? -24.566 7.989 -31.975 1.00 44.75 197 ILE A O 1
ATOM 1505 N N . LEU A 1 198 ? -22.966 6.794 -33.043 1.00 37.88 198 LEU A N 1
ATOM 1506 C CA . LEU A 1 198 ? -22.275 7.759 -33.921 1.00 37.88 198 LEU A CA 1
ATOM 1507 C C . LEU A 1 198 ? -20.867 7.231 -34.257 1.00 37.88 198 LEU A C 1
ATOM 1509 O O . LEU A 1 198 ? -19.842 7.806 -33.913 1.00 37.88 198 LEU A O 1
ATOM 1513 N N . ALA A 1 199 ? -20.825 6.110 -34.971 1.00 40.72 199 ALA A N 1
ATOM 1514 C CA . ALA A 1 199 ? -19.662 5.703 -35.750 1.00 40.72 199 ALA A CA 1
ATOM 1515 C C . ALA A 1 199 ? -20.167 5.282 -37.130 1.00 40.72 199 ALA A C 1
ATOM 1517 O O . ALA A 1 199 ? -20.314 4.100 -37.410 1.00 40.72 199 ALA A O 1
ATOM 1518 N N . ASN A 1 200 ? -20.569 6.268 -37.936 1.00 43.94 200 ASN A N 1
ATOM 1519 C CA . ASN A 1 200 ? -20.710 6.134 -39.387 1.00 43.94 200 ASN A CA 1
ATOM 1520 C C . ASN A 1 200 ? -20.983 7.507 -40.009 1.00 43.94 200 ASN A C 1
ATOM 1522 O O . ASN A 1 200 ? -22.119 7.811 -40.356 1.00 43.94 200 ASN A O 1
ATOM 1526 N N . HIS A 1 201 ? -19.950 8.344 -40.127 1.00 37.41 201 HIS A N 1
ATOM 1527 C CA . HIS A 1 201 ? -19.878 9.380 -41.168 1.00 37.41 201 HIS A CA 1
ATOM 1528 C C . HIS A 1 201 ? -18.459 9.950 -41.274 1.00 37.41 201 HIS A C 1
ATOM 1530 O O . HIS A 1 201 ? -18.224 11.093 -40.923 1.00 37.41 201 HIS A O 1
ATOM 1536 N N . LEU A 1 202 ? -17.508 9.136 -41.737 1.00 40.97 202 LEU A N 1
ATOM 1537 C CA . LEU A 1 202 ? -16.273 9.610 -42.380 1.00 40.97 202 LEU A CA 1
ATOM 1538 C C . LEU A 1 202 ? -15.762 8.541 -43.356 1.00 40.97 202 LEU A C 1
ATOM 1540 O O . LEU A 1 202 ? -14.650 8.055 -43.220 1.00 40.97 202 LEU A O 1
ATOM 1544 N N . LEU A 1 203 ? -16.603 8.153 -44.314 1.00 44.34 203 LEU A N 1
ATOM 1545 C CA . LEU A 1 203 ? -16.188 7.592 -45.602 1.00 44.34 203 LEU A CA 1
ATOM 1546 C C . LEU A 1 203 ? -17.296 7.915 -46.612 1.00 44.34 203 LEU A C 1
ATOM 1548 O O . LEU A 1 203 ? -18.278 7.182 -46.714 1.00 44.34 203 LEU A O 1
ATOM 1552 N N . ASN A 1 204 ? -17.161 9.077 -47.250 1.00 42.12 204 ASN A N 1
ATOM 1553 C CA . ASN A 1 204 ? -17.518 9.377 -48.640 1.00 42.12 204 ASN A CA 1
ATOM 1554 C C . ASN A 1 204 ? -16.959 10.756 -48.989 1.00 42.12 204 ASN A C 1
ATOM 1556 O O . ASN A 1 204 ? -17.316 11.722 -48.279 1.00 42.12 204 ASN A O 1
#

pLDDT: mean 84.63, std 15.53, range [31.97, 97.62]

Sequence (204 aa):
MCWHVLQFPTPAELQTAQALVTRTITEGWLSLINLDATWTDCPTSGDARHVRVLLRSGDANYNGTTLRPGTLTLSTAAERMQPPPNDPPGLLMGFPASWNQSDGDRAQFQALILHEFGHVLGFGHEQDRPDGVGGVACYTDDFPNTVKIGPPDPTSIMGWSYCDTALGQLSLEDIRGLRSVYGPRPTSNVQPTMIGILANHLLN

Radius of gyration: 19.39 Å; chains: 1; bounding box: 52×39×69 Å